Protein AF-A0A2J6WW13-F1 (afdb_monomer_lite)

Radius of gyration: 16.12 Å; chains: 1; bounding box: 40×36×42 Å

Secondary structure (DSSP, 8-state):
--EEEEE-SSEEEEEEEEEEEEEE--TBT-EEEEEEEEEEEE--TT---S-HHHHHHHHHHHTT--SEEEEEE-S-HHHHEEEEE-SSEEEEEEE---SPPPTTS---S---EEEEEEEEEEE-HHHHHHHHHHHHHHHHHHHHTTT--S--TT-EEEEEEEE--S----STTSHHHHHHHHHHHHHHHHHHHHHHHTT---

Sequence (202 aa):
MKISLQKNEKYIIGRFDHAAETISSSFYNGGKGKRNGFFILQVERDFNTDDPSSLARGFERSMDLDRYVGFLTAVNLSRNTFLQEDERFFILATIGLGHHCIPGKICKSSRTINIISVVKERLTENAAMDLLSVMISTKVFSLTSRGYGAGTPSDSFMLSYLKGSDIFYGGFATDIGRALSSLILKIMEDGIREWERSGVED

Structure (mmCIF, N/CA/C/O backbone):
data_AF-A0A2J6WW13-F1
#
_entry.id   AF-A0A2J6WW13-F1
#
loop_
_atom_site.group_PDB
_atom_site.id
_atom_site.type_symbol
_atom_site.label_atom_id
_atom_site.label_alt_id
_atom_site.label_comp_id
_atom_site.label_asym_id
_atom_site.label_entity_id
_atom_site.label_seq_id
_atom_site.pdbx_PDB_ins_code
_atom_site.Cartn_x
_atom_site.Cartn_y
_atom_site.Cartn_z
_atom_site.occupancy
_atom_site.B_iso_or_equiv
_atom_site.auth_seq_id
_atom_site.auth_comp_id
_atom_site.auth_asym_id
_atom_site.auth_atom_id
_atom_site.pdbx_PDB_model_num
ATOM 1 N N . MET A 1 1 ? -8.337 -7.223 11.665 1.00 90.44 1 MET A N 1
ATOM 2 C CA . MET A 1 1 ? -8.521 -7.729 10.285 1.00 90.44 1 MET A CA 1
ATOM 3 C C . MET A 1 1 ? -7.461 -8.783 10.019 1.00 90.44 1 MET A C 1
ATOM 5 O O . MET A 1 1 ? -6.310 -8.541 10.372 1.00 90.44 1 MET A O 1
ATOM 9 N N . LYS A 1 2 ? -7.828 -9.939 9.466 1.00 93.19 2 LYS A N 1
ATOM 10 C CA . LYS A 1 2 ? -6.879 -10.973 9.026 1.00 93.19 2 LYS A CA 1
ATOM 11 C C . LYS A 1 2 ? -6.676 -10.891 7.516 1.00 93.19 2 LYS A C 1
ATOM 13 O O . LYS A 1 2 ? -7.612 -10.600 6.775 1.00 93.19 2 LYS A O 1
ATOM 18 N N . ILE A 1 3 ? -5.448 -11.159 7.080 1.00 97.25 3 ILE A N 1
ATOM 19 C CA . ILE A 1 3 ? -5.058 -11.128 5.673 1.00 97.25 3 ILE A CA 1
ATOM 20 C C . ILE A 1 3 ? -4.471 -12.492 5.322 1.00 97.25 3 ILE A C 1
ATOM 22 O O . ILE A 1 3 ? -3.493 -12.919 5.929 1.00 97.25 3 ILE A O 1
ATOM 26 N N . SER A 1 4 ? -5.063 -13.189 4.352 1.00 97.19 4 SER A N 1
ATOM 27 C CA . SER A 1 4 ? -4.472 -14.411 3.797 1.00 97.19 4 SER A CA 1
ATOM 28 C C . SER A 1 4 ? -3.665 -14.066 2.552 1.00 97.19 4 SER A C 1
ATOM 30 O O . SER A 1 4 ? -4.205 -13.439 1.634 1.00 97.19 4 SER A O 1
ATOM 32 N N . LEU A 1 5 ? -2.406 -14.497 2.502 1.00 97.62 5 LEU A N 1
ATOM 33 C CA . LEU A 1 5 ? -1.504 -14.208 1.393 1.00 97.62 5 LEU A CA 1
ATOM 34 C C . LEU A 1 5 ? -1.288 -15.450 0.522 1.00 97.62 5 LEU A C 1
ATOM 36 O O . LEU A 1 5 ? -0.856 -16.494 1.004 1.00 97.62 5 LEU A O 1
ATOM 40 N N . GLN A 1 6 ? -1.533 -15.312 -0.777 1.00 97.25 6 GLN A N 1
ATOM 41 C CA . GLN A 1 6 ? -1.135 -16.268 -1.807 1.00 97.25 6 GLN A CA 1
ATOM 42 C C . GLN A 1 6 ? -0.087 -15.592 -2.691 1.00 97.25 6 GLN A C 1
ATOM 44 O O . GLN A 1 6 ? -0.337 -14.504 -3.201 1.00 97.25 6 GLN A O 1
ATOM 49 N N . LYS A 1 7 ? 1.075 -16.215 -2.896 1.00 96.25 7 LYS A N 1
ATOM 50 C CA . LYS A 1 7 ? 2.132 -15.650 -3.747 1.00 96.25 7 LYS A CA 1
ATOM 51 C C . LYS A 1 7 ? 2.831 -16.708 -4.589 1.00 96.25 7 LYS A C 1
ATOM 53 O O . LYS A 1 7 ? 2.988 -17.845 -4.149 1.00 96.25 7 LYS A O 1
ATOM 58 N N . ASN A 1 8 ? 3.281 -16.305 -5.767 1.00 95.00 8 ASN A N 1
ATOM 59 C CA . ASN A 1 8 ? 4.253 -17.016 -6.589 1.00 95.00 8 ASN A CA 1
ATOM 60 C C . ASN A 1 8 ? 5.124 -15.990 -7.336 1.00 95.00 8 ASN A C 1
ATOM 62 O O . ASN A 1 8 ? 5.091 -14.801 -7.027 1.00 95.00 8 ASN A O 1
ATOM 66 N N . GLU A 1 9 ? 5.903 -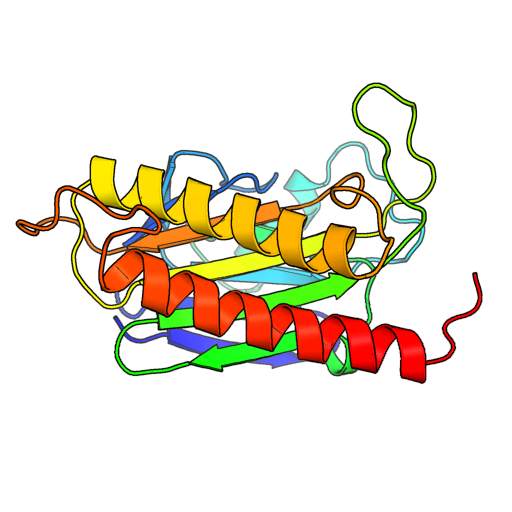16.440 -8.315 1.00 92.88 9 GLU A N 1
ATOM 67 C CA . GLU A 1 9 ? 6.818 -15.567 -9.062 1.00 92.88 9 GLU A CA 1
ATOM 68 C C . GLU A 1 9 ? 6.111 -14.559 -9.982 1.00 92.88 9 GLU A C 1
ATOM 70 O O . GLU A 1 9 ? 6.728 -13.595 -10.416 1.00 92.88 9 GLU A O 1
ATOM 75 N N . LYS A 1 10 ? 4.828 -14.773 -10.300 1.00 95.88 10 LYS A N 1
ATOM 76 C CA . LYS A 1 10 ? 4.056 -13.946 -11.239 1.00 95.88 10 LYS A CA 1
ATOM 77 C C . LYS A 1 10 ? 3.085 -13.001 -10.551 1.00 95.88 10 LYS A C 1
ATOM 79 O O . LYS A 1 10 ? 2.739 -11.973 -11.125 1.00 95.88 10 LYS A O 1
ATOM 84 N N . TYR A 1 11 ? 2.602 -13.351 -9.363 1.00 97.81 11 TYR A N 1
ATOM 85 C CA . TYR A 1 11 ? 1.644 -12.519 -8.655 1.00 97.81 11 TYR A CA 1
ATOM 86 C C . TYR A 1 11 ? 1.645 -12.725 -7.141 1.00 97.81 11 TYR A C 1
ATOM 88 O O . TYR A 1 11 ? 2.065 -13.755 -6.607 1.00 97.81 11 TYR A O 1
ATOM 96 N N . ILE A 1 12 ? 1.065 -11.743 -6.458 1.00 98.50 12 ILE A N 1
ATOM 97 C CA . ILE A 1 12 ? 0.681 -11.789 -5.048 1.00 98.50 12 ILE A CA 1
ATOM 98 C C . ILE A 1 12 ? -0.810 -11.471 -4.961 1.00 98.50 12 ILE A C 1
ATOM 100 O O . ILE A 1 12 ? -1.267 -10.541 -5.612 1.00 98.50 12 ILE A O 1
ATOM 104 N N . ILE A 1 13 ? -1.561 -12.207 -4.146 1.00 98.69 13 ILE A N 1
ATOM 105 C CA . ILE A 1 13 ? -2.953 -11.918 -3.788 1.00 98.69 13 ILE A CA 1
ATOM 106 C C . ILE A 1 13 ? -3.036 -11.855 -2.263 1.00 98.69 13 ILE A C 1
ATOM 108 O O . ILE A 1 13 ? -2.736 -12.837 -1.582 1.00 98.69 13 ILE A O 1
ATOM 112 N N . GLY A 1 14 ? -3.467 -10.715 -1.730 1.00 98.50 14 GLY A N 1
ATOM 113 C CA . GLY A 1 14 ? -3.849 -10.565 -0.330 1.00 98.50 14 GLY A CA 1
ATOM 114 C C . GLY A 1 14 ? -5.365 -10.501 -0.216 1.00 98.50 14 GLY A C 1
ATOM 115 O O . GLY A 1 14 ? -5.979 -9.598 -0.779 1.00 98.50 14 GLY A O 1
ATOM 116 N N . ARG A 1 15 ? -5.973 -11.449 0.502 1.00 98.62 15 ARG A N 1
ATOM 117 C CA . ARG A 1 15 ? -7.426 -11.476 0.743 1.00 98.62 15 ARG A CA 1
ATOM 118 C C . ARG A 1 15 ? -7.730 -11.023 2.158 1.00 98.62 15 ARG A C 1
ATOM 120 O O . ARG A 1 15 ? -7.090 -11.499 3.096 1.00 98.62 15 ARG A O 1
ATOM 127 N N . PHE A 1 16 ? -8.704 -10.136 2.304 1.00 98.06 16 PHE A N 1
ATOM 128 C CA . PHE A 1 16 ? -9.206 -9.715 3.605 1.00 98.06 16 PHE A CA 1
ATOM 129 C C . PHE A 1 16 ? -10.274 -10.698 4.085 1.00 98.06 16 PHE A C 1
ATOM 131 O O . PHE A 1 16 ? -11.087 -11.176 3.295 1.00 98.06 16 PHE A O 1
ATOM 138 N N . ASP A 1 17 ? -10.293 -10.984 5.386 1.00 96.44 17 ASP A N 1
ATOM 139 C CA . ASP A 1 17 ? -11.357 -11.778 6.013 1.00 96.44 17 ASP A CA 1
ATOM 140 C C . ASP A 1 17 ? -12.739 -11.113 5.902 1.00 96.44 17 ASP A C 1
ATOM 142 O O . ASP A 1 17 ? -13.763 -11.796 5.842 1.00 96.44 17 ASP A O 1
ATOM 146 N N . HIS A 1 18 ? -12.767 -9.783 5.812 1.00 95.00 18 HIS A N 1
ATOM 147 C CA . HIS A 1 18 ? -13.959 -8.989 5.552 1.00 95.00 18 HIS A CA 1
ATOM 148 C C . HIS A 1 18 ? -13.643 -7.801 4.644 1.00 95.00 18 HIS A C 1
ATOM 150 O O . HIS A 1 18 ? -12.549 -7.243 4.677 1.00 95.00 18 HIS A O 1
ATOM 156 N N . ALA A 1 19 ? -14.641 -7.356 3.881 1.00 97.25 19 ALA A N 1
ATOM 157 C CA . ALA A 1 19 ? -14.508 -6.178 3.036 1.00 97.25 19 ALA A CA 1
ATOM 158 C C . ALA A 1 19 ? -14.180 -4.922 3.869 1.00 97.25 19 ALA A C 1
ATOM 160 O O . ALA A 1 19 ? -14.918 -4.579 4.800 1.00 97.25 19 ALA A O 1
ATOM 161 N N . ALA A 1 20 ? -13.123 -4.211 3.488 1.00 98.06 20 ALA A N 1
ATOM 162 C CA . ALA A 1 20 ? -12.568 -3.073 4.216 1.00 98.06 20 ALA A CA 1
ATOM 163 C C . ALA A 1 20 ? -12.620 -1.789 3.383 1.00 98.06 20 ALA A C 1
ATOM 165 O O . ALA A 1 20 ? -12.682 -1.842 2.153 1.00 98.06 20 ALA A O 1
ATOM 166 N N . GLU A 1 21 ? -12.596 -0.634 4.050 1.00 98.38 21 GLU A N 1
ATOM 167 C CA . GLU A 1 21 ? -12.386 0.637 3.360 1.00 98.38 21 GLU A CA 1
ATOM 168 C C . GLU A 1 21 ? -10.956 0.675 2.824 1.00 98.38 21 GLU A C 1
ATOM 170 O O . GLU A 1 21 ? -10.030 0.138 3.438 1.00 98.38 21 GLU A O 1
ATOM 175 N N . THR A 1 22 ? -10.778 1.294 1.664 1.00 98.31 22 THR A N 1
ATOM 176 C CA . THR A 1 22 ? -9.475 1.475 1.028 1.00 98.31 22 THR A CA 1
ATOM 177 C C . THR A 1 22 ? -9.362 2.870 0.449 1.00 98.31 22 THR A C 1
ATOM 179 O O . THR A 1 22 ? -10.351 3.428 -0.028 1.00 98.31 22 THR A O 1
ATOM 182 N N . ILE A 1 23 ? -8.149 3.410 0.484 1.00 98.12 23 ILE A N 1
ATOM 183 C CA . ILE A 1 23 ? -7.733 4.596 -0.258 1.00 98.12 23 ILE A CA 1
ATOM 184 C C . ILE A 1 23 ? -6.461 4.197 -0.998 1.00 98.12 23 ILE A C 1
ATOM 186 O O . ILE A 1 23 ? -5.484 3.787 -0.368 1.00 98.12 23 ILE A O 1
ATOM 190 N N . SER A 1 24 ? -6.476 4.269 -2.326 1.00 97.50 24 SER A N 1
ATOM 191 C CA . SER A 1 24 ? -5.354 3.822 -3.146 1.00 97.50 24 SER A CA 1
ATOM 192 C C . SER A 1 24 ? -5.093 4.736 -4.336 1.00 97.50 24 SER A C 1
ATOM 194 O O . SER A 1 24 ? -6.023 5.260 -4.943 1.00 97.50 24 SER A O 1
ATOM 196 N N . SER A 1 25 ? -3.820 4.888 -4.698 1.00 95.44 25 SER A N 1
ATOM 197 C CA . SER A 1 25 ? -3.402 5.533 -5.947 1.00 95.44 25 SER A CA 1
ATOM 198 C C . SER A 1 25 ? -3.236 4.542 -7.104 1.00 95.44 25 SER A C 1
ATOM 200 O O . SER A 1 25 ? -2.690 4.906 -8.143 1.00 95.44 25 SER A O 1
ATOM 202 N N . SER A 1 26 ? -3.660 3.285 -6.939 1.00 95.50 26 SER A N 1
ATOM 203 C CA . SER A 1 26 ? -3.497 2.285 -7.988 1.00 95.50 26 SER A CA 1
ATOM 204 C C . SER A 1 26 ? -4.407 2.525 -9.188 1.00 95.50 26 SER A C 1
ATOM 206 O O . SER A 1 26 ? -5.516 3.040 -9.063 1.00 95.50 26 SER A O 1
ATOM 208 N N . PHE A 1 27 ? -3.941 2.107 -10.362 1.00 94.19 27 PHE A N 1
ATOM 209 C CA . PHE A 1 27 ? -4.656 2.261 -11.626 1.00 94.19 27 PHE A CA 1
ATOM 210 C C . PHE A 1 27 ? -5.950 1.426 -11.681 1.00 94.19 27 PHE A C 1
ATOM 212 O O . PHE A 1 27 ? -6.934 1.869 -12.268 1.00 94.19 27 PHE A O 1
ATOM 219 N N . TYR A 1 28 ? -5.974 0.235 -11.064 1.00 97.31 28 TYR A N 1
ATOM 220 C CA . TYR A 1 28 ? -7.133 -0.662 -11.080 1.00 97.31 28 TYR A CA 1
ATOM 221 C C . TYR A 1 28 ? -7.850 -0.675 -9.734 1.00 97.31 28 TYR A C 1
ATOM 223 O O . TYR A 1 28 ? -7.263 -1.029 -8.708 1.00 97.31 28 TYR A O 1
ATOM 231 N N . ASN A 1 29 ? -9.138 -0.313 -9.746 1.00 97.31 29 ASN A N 1
ATOM 232 C CA . ASN A 1 29 ? -9.986 -0.199 -8.553 1.00 97.31 29 ASN A CA 1
ATOM 233 C C . ASN A 1 29 ? -9.399 0.699 -7.442 1.00 97.31 29 ASN A C 1
ATOM 235 O O . ASN A 1 29 ? -9.772 0.550 -6.271 1.00 97.31 29 ASN A O 1
ATOM 239 N N . GLY A 1 30 ? -8.524 1.644 -7.808 1.00 96.06 30 GLY A N 1
ATOM 240 C CA . GLY A 1 30 ? -8.001 2.668 -6.909 1.00 96.06 30 GLY A CA 1
ATOM 241 C C . GLY A 1 30 ? -9.043 3.713 -6.506 1.00 96.06 30 GLY A C 1
ATOM 242 O O . GLY A 1 30 ? -10.255 3.509 -6.618 1.00 96.06 30 GLY A O 1
ATOM 243 N N . GLY A 1 31 ? -8.558 4.844 -6.002 1.00 97.00 31 GLY A N 1
ATOM 244 C CA . GLY A 1 31 ? -9.374 5.837 -5.315 1.00 97.00 31 GLY A CA 1
ATOM 245 C C . GLY A 1 31 ? -9.851 5.328 -3.955 1.00 97.00 31 GLY A C 1
ATOM 246 O O . GLY A 1 31 ? -9.226 4.462 -3.340 1.00 97.00 31 GLY A O 1
ATOM 247 N N . LYS A 1 32 ? -10.966 5.885 -3.477 1.00 97.56 32 LYS A N 1
ATOM 248 C CA . LYS A 1 32 ? -11.628 5.436 -2.251 1.00 97.56 32 LYS A CA 1
ATOM 249 C C . LYS A 1 32 ? -12.673 4.370 -2.574 1.00 97.56 32 LYS A C 1
ATOM 251 O O . LYS A 1 32 ? -13.493 4.556 -3.472 1.00 97.56 32 LYS A O 1
ATOM 256 N N . GLY A 1 33 ? -12.718 3.292 -1.801 1.00 97.56 33 GLY A N 1
ATOM 257 C CA . GLY A 1 33 ? -13.832 2.354 -1.884 1.00 97.56 33 GLY A CA 1
ATOM 258 C C . GLY A 1 33 ? -13.712 1.151 -0.970 1.00 97.56 33 GLY A C 1
ATOM 259 O O . GLY A 1 33 ? -12.664 0.890 -0.385 1.00 97.56 33 GLY A O 1
ATOM 260 N N . LYS A 1 34 ? -14.795 0.379 -0.892 1.00 98.12 34 LYS A N 1
ATOM 261 C CA . LYS A 1 34 ? -14.807 -0.887 -0.164 1.00 98.12 34 LYS A CA 1
ATOM 262 C C . LYS A 1 34 ? -14.244 -2.012 -1.035 1.00 98.12 34 LYS A C 1
ATOM 264 O O . LYS A 1 34 ? -14.681 -2.167 -2.182 1.00 98.12 34 LYS A O 1
ATOM 269 N N . ARG A 1 35 ? -13.280 -2.771 -0.513 1.00 98.25 35 ARG A N 1
ATOM 270 C CA . ARG A 1 35 ? -12.533 -3.805 -1.251 1.00 98.25 35 ARG A CA 1
ATOM 271 C C . ARG A 1 35 ? -12.395 -5.081 -0.436 1.00 98.25 35 ARG A C 1
ATOM 273 O O . ARG A 1 35 ? -12.401 -5.037 0.792 1.00 98.25 35 ARG A O 1
ATOM 280 N N . ASN A 1 36 ? -12.254 -6.202 -1.134 1.00 98.44 36 ASN A N 1
ATOM 281 C CA . ASN A 1 36 ? -12.071 -7.525 -0.527 1.00 98.44 36 ASN A CA 1
ATOM 282 C C . ASN A 1 36 ? -10.594 -7.934 -0.418 1.00 98.44 36 ASN A C 1
ATOM 284 O O . ASN A 1 36 ? -10.280 -8.960 0.181 1.00 98.44 36 ASN A O 1
ATOM 288 N N . GLY A 1 37 ? -9.688 -7.155 -1.006 1.00 98.56 37 GLY A N 1
ATOM 289 C CA . GLY A 1 37 ? -8.268 -7.453 -0.995 1.00 98.56 37 GLY A CA 1
ATOM 290 C C . GLY A 1 37 ? -7.496 -6.658 -2.034 1.00 98.56 37 GLY A C 1
ATOM 291 O O . GLY A 1 37 ? -7.968 -5.650 -2.571 1.00 98.56 37 GLY A O 1
ATOM 292 N N . PHE A 1 38 ? -6.300 -7.147 -2.328 1.00 98.75 38 PHE A N 1
ATOM 293 C CA . PHE A 1 38 ? -5.417 -6.608 -3.351 1.00 98.75 38 PHE A CA 1
ATOM 294 C C . PHE A 1 38 ? -4.715 -7.723 -4.118 1.00 98.75 38 PHE A C 1
ATOM 296 O O . PHE A 1 38 ? -4.579 -8.847 -3.626 1.00 98.75 38 PHE A O 1
ATOM 303 N N . PHE A 1 39 ? -4.219 -7.398 -5.304 1.00 98.69 39 PHE A N 1
ATOM 304 C CA . PHE A 1 39 ? -3.254 -8.231 -6.002 1.00 98.69 39 PHE A CA 1
ATOM 305 C C . PHE A 1 39 ? -2.140 -7.389 -6.617 1.00 98.69 39 PHE A C 1
ATOM 307 O O . PHE A 1 39 ? -2.349 -6.236 -6.982 1.00 98.69 39 PHE A O 1
ATOM 314 N N . ILE A 1 40 ? -0.956 -7.977 -6.747 1.00 98.25 40 ILE A N 1
ATOM 315 C CA . ILE A 1 40 ? 0.183 -7.402 -7.464 1.00 98.25 40 ILE A CA 1
ATOM 316 C C . ILE A 1 40 ? 0.538 -8.362 -8.589 1.00 98.25 40 ILE A C 1
ATOM 318 O O . ILE A 1 40 ? 0.781 -9.536 -8.314 1.00 98.25 40 ILE A O 1
ATOM 322 N N . LEU A 1 41 ? 0.568 -7.877 -9.828 1.00 96.94 41 LEU A N 1
ATOM 323 C CA . LEU A 1 41 ? 0.994 -8.649 -10.994 1.00 96.94 41 LEU A CA 1
ATOM 324 C C . LEU A 1 41 ? 2.394 -8.234 -11.409 1.00 96.94 41 LEU A C 1
ATOM 326 O O . LEU A 1 41 ? 2.671 -7.044 -11.571 1.00 96.94 41 LEU A O 1
ATOM 330 N N . GLN A 1 42 ? 3.253 -9.222 -11.620 1.00 95.06 42 GLN A N 1
ATOM 331 C CA . GLN A 1 42 ? 4.511 -8.991 -12.298 1.00 95.06 42 GLN A CA 1
ATOM 332 C C . GLN A 1 42 ? 4.254 -8.836 -13.798 1.00 95.06 42 GLN A C 1
ATOM 334 O O . GLN A 1 42 ? 3.553 -9.647 -14.405 1.00 95.06 42 GLN A O 1
ATOM 339 N N . VAL A 1 43 ? 4.839 -7.802 -14.383 1.00 93.06 43 VAL A N 1
ATOM 340 C CA . VAL A 1 43 ? 4.864 -7.548 -15.822 1.00 93.06 43 VAL A CA 1
ATOM 341 C C . VAL A 1 43 ? 6.309 -7.493 -16.306 1.00 93.06 43 VAL A C 1
ATOM 343 O O . VAL A 1 43 ? 7.240 -7.403 -15.504 1.00 93.06 43 VAL A O 1
ATOM 346 N N . GLU A 1 44 ? 6.499 -7.563 -17.619 1.00 89.50 44 GLU A N 1
ATOM 347 C CA . GLU A 1 44 ? 7.819 -7.396 -18.227 1.00 89.50 44 GLU A CA 1
ATOM 348 C C . GLU A 1 44 ? 8.378 -5.983 -17.984 1.00 89.50 44 GLU A C 1
ATOM 350 O O . GLU A 1 44 ? 7.642 -5.031 -17.710 1.00 89.50 44 GLU A O 1
ATOM 355 N N . ARG A 1 45 ? 9.703 -5.828 -18.070 1.00 82.62 45 ARG A N 1
ATOM 356 C CA . ARG A 1 45 ? 10.381 -4.549 -17.774 1.00 82.62 45 ARG A CA 1
ATOM 357 C C . ARG A 1 45 ? 9.997 -3.417 -18.724 1.00 82.62 45 ARG A C 1
ATOM 359 O O . ARG A 1 45 ? 9.994 -2.259 -18.318 1.00 82.62 45 ARG A O 1
ATOM 366 N N . ASP A 1 46 ? 9.700 -3.758 -19.967 1.00 81.81 46 ASP A N 1
ATOM 367 C CA . ASP A 1 46 ? 9.289 -2.872 -21.053 1.00 81.81 46 ASP A CA 1
ATOM 368 C C . ASP A 1 46 ? 7.764 -2.842 -21.237 1.00 81.81 46 ASP A C 1
ATOM 370 O O . ASP A 1 46 ? 7.271 -2.382 -22.268 1.00 81.81 46 ASP A O 1
ATOM 374 N N . PHE A 1 47 ? 7.010 -3.312 -20.234 1.00 85.00 47 PHE A N 1
ATOM 375 C CA . PHE A 1 47 ? 5.556 -3.325 -20.269 1.00 85.00 47 PHE A CA 1
ATOM 376 C C . PHE A 1 47 ? 4.998 -1.927 -20.544 1.00 85.00 47 PHE A C 1
ATOM 378 O O . PHE A 1 47 ? 5.071 -1.018 -19.716 1.00 85.00 47 PHE A O 1
ATOM 385 N N . ASN A 1 48 ? 4.401 -1.788 -21.722 1.00 83.31 48 ASN A N 1
ATOM 386 C CA . ASN A 1 48 ? 3.771 -0.571 -22.190 1.00 83.31 48 ASN A CA 1
ATOM 387 C C . ASN A 1 48 ? 2.488 -0.961 -22.925 1.00 83.31 48 ASN A C 1
ATOM 389 O O . ASN A 1 48 ? 2.530 -1.566 -23.995 1.00 83.31 48 ASN A O 1
ATOM 393 N N . THR A 1 49 ? 1.343 -0.674 -22.318 1.00 85.31 49 THR A N 1
ATOM 394 C CA . THR A 1 49 ? 0.031 -0.948 -22.901 1.00 85.31 49 THR A CA 1
ATOM 395 C C . THR A 1 49 ? -0.883 0.240 -22.668 1.00 85.31 49 THR A C 1
ATOM 397 O O . THR A 1 49 ? -0.840 0.860 -21.604 1.00 85.31 49 THR A O 1
ATOM 400 N N . ASP A 1 50 ? -1.741 0.514 -23.645 1.00 87.56 50 ASP A N 1
ATOM 401 C CA . ASP A 1 50 ? -2.735 1.581 -23.555 1.00 87.56 50 ASP A CA 1
ATOM 402 C C . ASP A 1 50 ? -3.915 1.206 -22.641 1.00 87.56 50 ASP A C 1
ATOM 404 O O . ASP A 1 50 ? -4.647 2.082 -22.183 1.00 87.56 50 ASP A O 1
ATOM 408 N N . ASP A 1 51 ? -4.097 -0.087 -22.333 1.00 91.25 51 ASP A N 1
ATOM 409 C CA . ASP A 1 51 ? -5.175 -0.571 -21.463 1.00 91.25 51 ASP A CA 1
ATOM 410 C C . ASP A 1 51 ? -4.689 -1.583 -20.405 1.00 91.25 51 ASP A C 1
ATOM 412 O O . ASP A 1 51 ? -5.007 -2.780 -20.452 1.00 91.25 51 ASP A O 1
ATOM 416 N N . PRO A 1 52 ? -3.950 -1.119 -19.379 1.00 92.38 52 PRO A N 1
ATOM 417 C CA . PRO A 1 52 ? -3.530 -1.980 -18.274 1.00 92.38 52 PRO A CA 1
ATOM 418 C C . PRO A 1 52 ? -4.725 -2.488 -17.449 1.00 92.38 52 PRO A C 1
ATOM 420 O O . PRO A 1 52 ? -4.629 -3.513 -16.769 1.00 92.38 52 PRO A O 1
ATOM 423 N N . SER A 1 53 ? -5.877 -1.810 -17.520 1.00 95.06 53 SER A N 1
ATOM 424 C CA . SER A 1 53 ? -7.085 -2.192 -16.783 1.00 95.06 53 SER A CA 1
ATOM 425 C C . SER A 1 53 ? -7.705 -3.480 -17.314 1.00 95.06 53 SER A C 1
ATOM 427 O O . SER A 1 53 ? -8.240 -4.260 -16.524 1.00 95.06 53 SER A O 1
ATOM 429 N N . SER A 1 54 ? -7.623 -3.746 -18.620 1.00 95.62 54 SER A N 1
ATOM 430 C CA . SER A 1 54 ? -8.081 -5.018 -19.191 1.00 95.62 54 SER A CA 1
ATOM 431 C C . SER A 1 54 ? -7.267 -6.214 -18.697 1.00 95.62 54 SER A C 1
ATOM 433 O O . SER A 1 54 ? -7.857 -7.243 -18.364 1.00 95.62 54 SER A O 1
ATOM 435 N N . LEU A 1 55 ? -5.944 -6.067 -18.544 1.00 96.19 55 LEU A N 1
ATOM 436 C CA . LEU A 1 55 ? -5.087 -7.093 -17.933 1.00 96.19 55 LEU A CA 1
ATOM 437 C C . LEU A 1 55 ? -5.527 -7.392 -16.491 1.00 96.19 55 LEU A C 1
ATOM 439 O O . LEU A 1 55 ? -5.766 -8.546 -16.134 1.00 96.19 55 LEU A O 1
ATOM 443 N N . ALA A 1 56 ? -5.682 -6.345 -15.677 1.00 97.31 56 ALA A N 1
ATOM 444 C CA . ALA A 1 56 ? -6.086 -6.467 -14.279 1.00 97.31 56 ALA A CA 1
ATOM 445 C C . ALA A 1 56 ? -7.483 -7.093 -14.124 1.00 97.31 56 ALA A C 1
ATOM 447 O O . ALA A 1 56 ? -7.673 -7.992 -13.307 1.00 97.31 56 ALA A O 1
ATOM 448 N N . ARG A 1 57 ? -8.446 -6.685 -14.959 1.00 97.94 57 ARG A N 1
ATOM 449 C CA . ARG A 1 57 ? -9.805 -7.245 -14.984 1.00 97.94 57 ARG A CA 1
ATOM 450 C C . ARG A 1 57 ? -9.818 -8.711 -15.414 1.00 97.94 57 ARG A C 1
ATOM 452 O O . ARG A 1 57 ? -10.584 -9.503 -14.869 1.00 97.94 57 ARG A O 1
ATOM 459 N N . GLY A 1 58 ? -8.988 -9.076 -16.390 1.00 97.88 58 GLY A N 1
ATOM 460 C CA . GLY A 1 58 ? -8.815 -10.462 -16.823 1.00 97.88 58 GLY A CA 1
ATOM 461 C C . GLY A 1 58 ? -8.265 -11.343 -15.703 1.00 97.88 58 GLY A C 1
ATOM 462 O O . GLY A 1 58 ? -8.789 -12.431 -15.474 1.00 97.88 58 GLY A O 1
ATOM 463 N N . PHE A 1 59 ? -7.269 -10.845 -14.965 1.00 98.25 59 PHE A N 1
ATOM 464 C CA . PHE A 1 59 ? -6.713 -11.534 -13.802 1.00 98.25 59 PHE A CA 1
ATOM 465 C C . PHE A 1 59 ? -7.719 -11.669 -12.654 1.00 98.25 59 PHE A C 1
ATOM 467 O O . PHE A 1 59 ? -7.867 -12.750 -12.091 1.00 98.25 59 PHE A O 1
ATOM 474 N N . GLU A 1 60 ? -8.439 -10.594 -12.321 1.00 97.81 60 GLU A N 1
ATOM 475 C CA . GLU A 1 60 ? -9.467 -10.615 -11.274 1.00 97.81 60 GLU A CA 1
ATOM 476 C C . GLU A 1 60 ? -10.518 -11.700 -11.568 1.00 97.81 60 GLU A C 1
ATOM 478 O O . GLU A 1 60 ? -10.816 -12.522 -10.705 1.00 97.81 60 GLU A O 1
ATOM 483 N N . ARG A 1 61 ? -10.989 -11.787 -12.821 1.00 98.00 61 ARG A N 1
ATOM 484 C CA . ARG A 1 61 ? -11.934 -12.826 -13.261 1.00 98.00 61 ARG A CA 1
ATOM 485 C C . ARG A 1 61 ? -11.343 -14.234 -13.245 1.00 98.00 61 ARG A C 1
ATOM 487 O O . ARG A 1 61 ? -12.028 -15.163 -12.835 1.00 98.00 61 ARG A O 1
ATOM 494 N N . SER A 1 62 ? -10.106 -14.418 -13.712 1.00 97.94 62 SER A N 1
ATOM 495 C CA . SER A 1 62 ? -9.497 -15.754 -13.801 1.00 97.94 62 SER A CA 1
ATOM 496 C C . SER A 1 62 ? -9.186 -16.366 -12.435 1.00 97.94 62 SER A C 1
ATOM 498 O O . SER A 1 62 ? -9.099 -17.585 -12.318 1.00 97.94 62 SER A O 1
ATOM 500 N N . MET A 1 63 ? -9.046 -15.524 -11.411 1.00 97.88 63 MET A N 1
ATOM 501 C CA . MET A 1 63 ? -8.782 -15.919 -10.028 1.00 97.88 63 MET A CA 1
ATOM 502 C C . MET A 1 63 ? -10.041 -15.928 -9.145 1.00 97.88 63 MET A C 1
ATOM 504 O O . MET A 1 63 ? -9.907 -16.090 -7.930 1.00 97.88 63 MET A O 1
ATOM 508 N N . ASP A 1 64 ? -11.227 -15.740 -9.740 1.00 97.38 64 ASP A N 1
ATOM 509 C CA . ASP A 1 64 ? -12.520 -15.620 -9.044 1.00 97.38 64 ASP A CA 1
ATOM 510 C C . ASP A 1 64 ? -12.474 -14.598 -7.891 1.00 97.38 64 ASP A C 1
ATOM 512 O O . ASP A 1 64 ? -12.858 -14.845 -6.747 1.00 97.38 64 ASP A O 1
ATOM 516 N N . LEU A 1 65 ? -11.888 -13.436 -8.183 1.00 97.81 65 LEU A N 1
ATOM 517 C CA . LEU A 1 65 ? -11.775 -12.314 -7.262 1.00 97.81 65 LEU A CA 1
ATOM 518 C C . LEU A 1 65 ? -12.885 -11.293 -7.550 1.00 97.81 65 LEU A C 1
ATOM 520 O O . LEU A 1 65 ? -13.347 -11.145 -8.678 1.00 97.81 65 LEU A O 1
ATOM 524 N N . ASP A 1 66 ? -13.289 -10.546 -6.524 1.00 96.69 66 ASP A N 1
ATOM 525 C CA . ASP A 1 66 ? -14.295 -9.482 -6.631 1.00 96.69 66 ASP A CA 1
ATOM 526 C C . ASP A 1 66 ? -13.851 -8.257 -5.832 1.00 96.69 66 ASP A C 1
ATOM 528 O O . ASP A 1 66 ? -13.565 -8.376 -4.639 1.00 96.69 66 ASP A O 1
ATOM 532 N N . ARG A 1 67 ? -13.823 -7.076 -6.461 1.00 96.94 67 ARG A N 1
ATOM 533 C CA . ARG A 1 67 ? -13.482 -5.784 -5.833 1.00 96.94 67 ARG A CA 1
ATOM 534 C C . ARG A 1 67 ? -12.095 -5.778 -5.183 1.00 96.94 67 ARG A C 1
ATOM 536 O O . ARG A 1 67 ? -11.951 -5.369 -4.025 1.00 96.94 67 ARG A O 1
ATOM 543 N N . TYR A 1 68 ? -11.077 -6.206 -5.922 1.00 98.56 68 TYR A N 1
ATOM 544 C CA . TYR A 1 68 ? -9.676 -6.146 -5.498 1.00 98.56 68 TYR A CA 1
ATOM 545 C C . TYR A 1 68 ? -8.986 -4.911 -6.073 1.00 98.56 68 TYR A C 1
ATOM 547 O O . TYR A 1 68 ? -9.255 -4.511 -7.204 1.00 98.56 68 TYR A O 1
ATOM 555 N N . VAL A 1 69 ? -8.075 -4.315 -5.302 1.00 98.56 69 VAL A N 1
ATOM 556 C CA . VAL A 1 69 ? -7.158 -3.286 -5.819 1.00 98.56 69 VAL A CA 1
ATOM 557 C C . VAL A 1 69 ? -6.014 -3.977 -6.551 1.00 98.56 69 VAL A C 1
ATOM 559 O O . VAL A 1 69 ? -5.338 -4.830 -5.976 1.00 98.56 69 VAL A O 1
ATOM 562 N N . GLY A 1 70 ? -5.807 -3.630 -7.818 1.00 98.00 70 GLY A N 1
ATOM 563 C CA . GLY A 1 70 ? -4.794 -4.270 -8.654 1.00 98.00 70 GLY A CA 1
ATOM 564 C C . GLY A 1 70 ? -3.571 -3.389 -8.817 1.00 98.00 70 GLY A C 1
ATOM 565 O O . GLY A 1 70 ? -3.724 -2.223 -9.154 1.00 98.00 70 GLY A O 1
ATOM 566 N N . PHE A 1 71 ? -2.379 -3.941 -8.619 1.00 97.44 71 PHE A N 1
ATOM 567 C CA . PHE A 1 71 ? -1.085 -3.286 -8.814 1.00 97.44 71 PHE A CA 1
ATOM 568 C C . PHE A 1 71 ? -0.285 -3.999 -9.903 1.00 97.44 71 PHE A C 1
ATOM 570 O O . PHE A 1 71 ? -0.448 -5.204 -10.104 1.00 97.44 71 PHE A O 1
ATOM 577 N N . LEU A 1 72 ? 0.620 -3.271 -10.556 1.00 94.69 72 LEU A N 1
ATOM 578 C CA . LEU A 1 72 ? 1.620 -3.840 -11.459 1.00 94.69 72 LEU A CA 1
ATOM 579 C C . LEU A 1 72 ? 3.019 -3.607 -10.899 1.00 94.69 72 LEU A C 1
ATOM 581 O O . LEU A 1 72 ? 3.264 -2.644 -10.168 1.00 94.69 72 LEU A O 1
ATOM 585 N N . THR A 1 73 ? 3.947 -4.483 -11.260 1.00 92.25 73 THR A N 1
ATOM 586 C CA . THR A 1 73 ? 5.363 -4.266 -10.997 1.00 92.25 73 THR A CA 1
ATOM 587 C C . THR A 1 73 ? 6.243 -4.967 -12.019 1.00 92.25 73 THR A C 1
ATOM 589 O O . THR A 1 73 ? 5.962 -6.087 -12.423 1.00 92.25 73 THR A O 1
ATOM 592 N N . ALA A 1 74 ? 7.331 -4.316 -12.417 1.00 90.31 74 ALA A N 1
ATOM 593 C CA . ALA A 1 74 ? 8.354 -4.908 -13.278 1.00 90.31 74 ALA A CA 1
ATOM 594 C C . ALA A 1 74 ? 9.468 -5.619 -12.486 1.00 90.31 74 ALA A C 1
ATOM 596 O O . ALA A 1 74 ? 10.384 -6.200 -13.073 1.00 90.31 74 ALA A O 1
ATOM 597 N N . VAL A 1 75 ? 9.452 -5.539 -11.146 1.00 89.44 75 VAL A N 1
ATOM 598 C CA . VAL A 1 75 ? 10.468 -6.210 -10.325 1.00 89.44 75 VAL A CA 1
ATOM 599 C C . VAL A 1 75 ? 10.136 -7.675 -10.104 1.00 89.44 75 VAL A C 1
ATOM 601 O O . VAL A 1 75 ? 8.974 -8.053 -10.001 1.00 89.44 75 VAL A O 1
ATOM 604 N N . ASN A 1 76 ? 11.183 -8.489 -9.954 1.00 90.81 76 ASN A N 1
ATOM 605 C CA . ASN A 1 76 ? 11.032 -9.888 -9.581 1.00 90.81 76 ASN A CA 1
ATOM 606 C C . ASN A 1 76 ? 10.386 -9.994 -8.189 1.00 90.81 76 ASN A C 1
ATOM 608 O O . ASN A 1 76 ? 11.008 -9.604 -7.193 1.00 90.81 76 ASN A O 1
ATOM 612 N N . LEU A 1 77 ? 9.169 -10.537 -8.125 1.00 93.06 77 LEU A N 1
ATOM 613 C CA . LEU A 1 77 ? 8.386 -10.642 -6.893 1.00 93.06 77 LEU A CA 1
ATOM 614 C C . LEU A 1 77 ? 9.035 -11.550 -5.844 1.00 93.06 77 LEU A C 1
ATOM 616 O O . LEU A 1 77 ? 8.906 -11.281 -4.651 1.00 93.06 77 LEU A O 1
ATOM 620 N N . SER A 1 78 ? 9.768 -12.589 -6.246 1.00 90.44 78 SER A N 1
ATOM 621 C CA . SER A 1 78 ? 10.431 -13.504 -5.307 1.00 90.44 78 SER A CA 1
ATOM 622 C C . SER A 1 78 ? 11.565 -12.838 -4.526 1.00 90.44 78 SER A C 1
ATOM 624 O O . SER A 1 78 ? 11.853 -13.254 -3.407 1.00 90.44 78 SER A O 1
ATOM 626 N N . ARG A 1 79 ? 12.197 -11.806 -5.098 1.00 89.38 79 ARG A N 1
ATOM 627 C CA . ARG A 1 79 ? 13.345 -11.106 -4.495 1.00 89.38 79 ARG A CA 1
ATOM 628 C C . ARG A 1 79 ? 13.006 -9.742 -3.910 1.00 89.38 79 ARG A C 1
ATOM 630 O O . ARG A 1 79 ? 13.596 -9.351 -2.915 1.00 89.38 79 ARG A O 1
ATOM 637 N N . ASN A 1 80 ? 12.076 -9.020 -4.529 1.00 93.00 80 ASN A N 1
ATOM 638 C CA . ASN A 1 80 ? 11.824 -7.610 -4.224 1.00 93.00 80 ASN A CA 1
ATOM 639 C C . ASN A 1 80 ? 10.499 -7.385 -3.490 1.00 93.00 80 ASN A C 1
ATOM 641 O O . ASN A 1 80 ? 9.970 -6.275 -3.518 1.00 93.00 80 ASN A O 1
ATOM 645 N N . THR A 1 81 ? 9.949 -8.433 -2.870 1.00 95.88 81 THR A N 1
ATOM 646 C CA . THR A 1 81 ? 8.760 -8.342 -2.018 1.00 95.88 81 THR A CA 1
ATOM 647 C C . THR A 1 81 ? 9.169 -8.391 -0.558 1.00 95.88 81 THR A C 1
ATOM 649 O O . THR A 1 81 ? 9.724 -9.384 -0.091 1.00 95.88 81 THR A O 1
ATOM 652 N N . PHE A 1 82 ? 8.805 -7.349 0.173 1.00 97.31 82 PHE A N 1
ATOM 653 C CA . PHE A 1 82 ? 9.087 -7.185 1.589 1.00 97.31 82 PHE A CA 1
ATOM 654 C C . PHE A 1 82 ? 7.766 -7.170 2.351 1.00 97.31 82 PHE A C 1
ATOM 656 O O . PHE A 1 82 ? 6.776 -6.609 1.878 1.00 97.31 82 PHE A O 1
ATOM 663 N N . LEU A 1 83 ? 7.741 -7.812 3.516 1.00 97.44 83 LEU A N 1
ATOM 664 C CA . LEU A 1 83 ? 6.555 -7.935 4.357 1.00 97.44 83 LEU A CA 1
ATOM 665 C C . LEU A 1 83 ? 6.940 -7.635 5.806 1.00 97.44 83 LEU A C 1
ATOM 667 O O . LEU A 1 83 ? 7.871 -8.236 6.337 1.00 97.44 83 LEU A O 1
ATOM 671 N N . GLN A 1 84 ? 6.203 -6.731 6.441 1.00 97.62 84 GLN A N 1
ATOM 672 C CA . GLN A 1 84 ? 6.222 -6.522 7.885 1.00 97.62 84 GLN A CA 1
ATOM 673 C C . GLN A 1 84 ? 4.787 -6.655 8.394 1.00 97.62 84 GLN A C 1
ATOM 675 O O . GLN A 1 84 ? 3.861 -6.085 7.820 1.00 97.62 84 GLN A O 1
ATOM 680 N N . GLU A 1 85 ? 4.592 -7.412 9.465 1.00 96.50 85 GLU A N 1
ATOM 681 C CA . GLU A 1 85 ? 3.280 -7.605 10.071 1.00 96.50 85 GLU A CA 1
ATOM 682 C C . GLU A 1 85 ? 3.420 -7.620 11.591 1.00 96.50 85 GLU A C 1
ATOM 684 O O . GLU A 1 85 ? 4.296 -8.292 12.135 1.00 96.50 85 GLU A O 1
ATOM 689 N N . ASP A 1 86 ? 2.547 -6.880 12.265 1.00 95.69 86 ASP A N 1
ATOM 690 C CA . ASP A 1 86 ? 2.394 -6.895 13.715 1.00 95.69 86 ASP A CA 1
ATOM 691 C C . ASP A 1 86 ? 0.901 -6.934 14.089 1.00 95.69 86 ASP A C 1
ATOM 693 O O . ASP A 1 86 ? 0.032 -7.212 13.256 1.00 95.69 86 ASP A O 1
ATOM 697 N N . GLU A 1 87 ? 0.570 -6.697 15.356 1.00 95.44 87 GLU A N 1
ATOM 698 C CA . GLU A 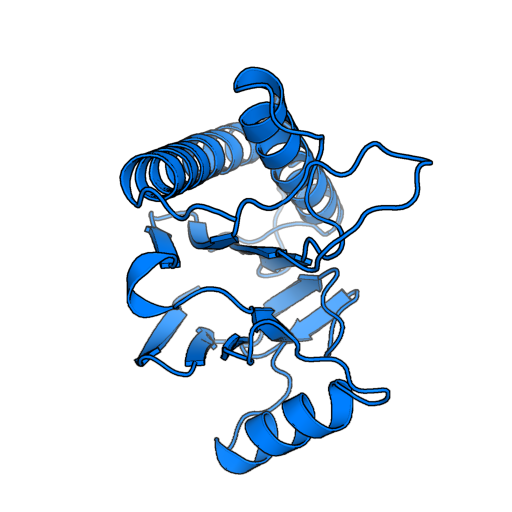1 87 ? -0.819 -6.714 15.827 1.00 95.44 87 GLU A CA 1
ATOM 699 C C . GLU A 1 87 ? -1.694 -5.608 15.210 1.00 95.44 87 GLU A C 1
ATOM 701 O O . GLU A 1 87 ? -2.914 -5.764 15.116 1.00 95.44 87 GLU A O 1
ATOM 706 N N . ARG A 1 88 ? -1.085 -4.511 14.747 1.00 96.12 88 ARG A N 1
ATOM 707 C CA . ARG A 1 88 ? -1.758 -3.290 14.285 1.00 96.12 88 ARG A CA 1
ATOM 708 C C . ARG A 1 88 ? -1.762 -3.158 12.767 1.00 96.12 88 ARG A C 1
ATOM 710 O O . ARG A 1 88 ? -2.717 -2.619 12.207 1.00 96.12 88 ARG A O 1
ATOM 717 N N . PHE A 1 89 ? -0.735 -3.669 12.097 1.00 98.06 89 PHE A N 1
ATOM 718 C CA . PHE A 1 89 ? -0.505 -3.472 10.674 1.00 98.06 89 PHE A CA 1
ATOM 719 C C . PHE A 1 89 ? -0.114 -4.764 9.964 1.00 98.06 89 PHE A C 1
ATOM 721 O O . PHE A 1 89 ? 0.566 -5.635 10.500 1.00 98.06 89 PHE A O 1
ATOM 728 N N . PHE A 1 90 ? -0.515 -4.845 8.704 1.00 98.38 90 PHE A N 1
ATOM 729 C CA . PHE A 1 90 ? 0.109 -5.679 7.688 1.00 98.38 90 PHE A CA 1
ATOM 730 C C . PHE A 1 90 ? 0.635 -4.734 6.608 1.00 98.38 90 PHE A C 1
ATOM 732 O O . PHE A 1 90 ? -0.132 -3.931 6.079 1.00 98.38 90 PHE A O 1
ATOM 739 N N . ILE A 1 91 ? 1.927 -4.800 6.295 1.00 98.31 91 ILE A N 1
ATOM 740 C CA . ILE A 1 91 ? 2.568 -3.941 5.300 1.00 98.31 91 ILE A CA 1
ATOM 741 C C . ILE A 1 91 ? 3.327 -4.803 4.310 1.00 98.31 91 ILE A C 1
ATOM 743 O O . ILE A 1 91 ? 4.295 -5.467 4.672 1.00 98.31 91 ILE A O 1
ATOM 747 N N . LEU A 1 92 ? 2.918 -4.745 3.050 1.00 98.31 92 LEU A N 1
ATOM 748 C CA . LEU A 1 92 ? 3.604 -5.393 1.948 1.00 98.31 92 LEU A CA 1
ATOM 749 C C . LEU A 1 92 ? 4.113 -4.330 0.986 1.00 98.31 92 LEU A C 1
ATOM 751 O O . LEU A 1 92 ? 3.353 -3.463 0.557 1.00 98.31 92 LEU A O 1
ATOM 755 N N . ALA A 1 93 ? 5.386 -4.417 0.624 1.00 97.44 93 ALA A N 1
ATOM 756 C CA . ALA A 1 93 ? 5.977 -3.543 -0.371 1.00 97.44 93 ALA A CA 1
ATOM 757 C C . ALA A 1 93 ? 6.655 -4.347 -1.477 1.00 97.44 93 ALA A C 1
ATOM 759 O O . ALA A 1 93 ? 7.328 -5.341 -1.204 1.00 97.44 93 ALA A O 1
ATOM 760 N N . THR A 1 94 ? 6.514 -3.890 -2.721 1.00 95.12 94 THR A N 1
ATOM 761 C CA . THR A 1 94 ? 7.403 -4.308 -3.811 1.00 95.12 94 THR A CA 1
ATOM 762 C C . THR A 1 94 ? 8.284 -3.134 -4.179 1.00 95.12 94 THR A C 1
ATOM 764 O O . THR A 1 94 ? 7.752 -2.092 -4.567 1.00 95.12 94 THR A O 1
ATOM 767 N N . ILE A 1 95 ? 9.599 -3.282 -4.045 1.00 92.44 95 ILE A N 1
ATOM 768 C CA . ILE A 1 95 ? 10.539 -2.161 -4.155 1.00 92.44 95 ILE A CA 1
ATOM 769 C C . ILE A 1 95 ? 11.402 -2.345 -5.399 1.00 92.44 95 ILE A C 1
ATOM 771 O O . ILE A 1 95 ? 12.232 -3.246 -5.466 1.00 92.44 95 ILE A O 1
ATOM 775 N N . GLY A 1 96 ? 11.194 -1.477 -6.388 1.00 88.94 96 GLY A N 1
ATOM 776 C CA . GLY A 1 96 ? 12.083 -1.315 -7.530 1.00 88.94 96 GLY A CA 1
ATOM 777 C C . GLY A 1 96 ? 12.678 0.075 -7.557 1.00 88.94 96 GLY A C 1
ATOM 778 O O . GLY A 1 96 ? 11.970 1.030 -7.868 1.00 88.94 96 GLY A O 1
ATOM 779 N N . LEU A 1 97 ? 13.972 0.200 -7.266 1.00 83.06 97 LEU A N 1
ATOM 780 C CA . LEU A 1 97 ? 14.655 1.490 -7.346 1.00 83.06 97 LEU A CA 1
ATOM 781 C C . LEU A 1 97 ? 15.174 1.686 -8.766 1.00 83.06 97 LEU A C 1
ATOM 783 O O . LEU A 1 97 ? 15.992 0.905 -9.238 1.00 83.06 97 LEU A O 1
ATOM 787 N N . GLY A 1 98 ? 14.653 2.680 -9.481 1.00 70.12 98 GLY A N 1
ATOM 788 C CA . GLY A 1 98 ? 15.109 3.047 -10.826 1.00 70.12 98 GLY A CA 1
ATOM 789 C C . GLY A 1 98 ? 15.815 4.391 -10.848 1.00 70.12 98 GLY A C 1
ATOM 790 O O . GLY A 1 98 ? 16.180 4.937 -9.802 1.00 70.12 98 GLY A O 1
ATOM 791 N N . HIS A 1 99 ? 15.942 4.960 -12.046 1.00 64.88 99 HIS A N 1
ATOM 792 C CA . HIS A 1 99 ? 16.387 6.339 -12.186 1.00 64.88 99 HIS A CA 1
ATOM 793 C C . HIS A 1 99 ? 15.519 7.279 -11.346 1.00 64.88 99 HIS A C 1
ATOM 795 O O . HIS A 1 99 ? 14.295 7.149 -11.265 1.00 64.88 99 HIS A O 1
ATOM 801 N N . HIS A 1 100 ? 16.177 8.236 -10.700 1.00 67.00 100 HIS A N 1
ATOM 802 C CA . HIS A 1 100 ? 15.520 9.156 -9.788 1.00 67.00 100 HIS A CA 1
ATOM 803 C C . HIS A 1 100 ? 14.541 10.054 -10.541 1.00 67.00 100 HIS A C 1
ATOM 805 O O . HIS A 1 100 ? 14.922 10.786 -11.458 1.00 67.00 100 HIS A O 1
ATOM 811 N N . CYS A 1 101 ? 13.284 10.052 -10.102 1.00 68.38 101 CYS A N 1
ATOM 812 C CA . CYS A 1 101 ? 12.356 11.099 -10.481 1.00 68.38 101 CYS A CA 1
ATOM 813 C C . CYS A 1 101 ? 12.656 12.372 -9.700 1.00 68.38 101 CYS A C 1
ATOM 815 O O . CYS A 1 101 ? 12.622 12.386 -8.467 1.00 68.38 101 CYS A O 1
ATOM 817 N N . ILE A 1 102 ? 12.886 13.461 -10.430 1.00 72.88 102 ILE A N 1
ATOM 818 C CA . ILE A 1 102 ? 12.911 14.806 -9.863 1.00 72.88 102 ILE A CA 1
ATOM 819 C C . ILE A 1 102 ? 11.525 15.415 -10.101 1.00 72.88 102 ILE A C 1
ATOM 821 O O . ILE A 1 102 ? 11.133 15.542 -11.264 1.00 72.88 102 ILE A O 1
ATOM 825 N N . PRO A 1 103 ? 10.779 15.796 -9.046 1.00 74.06 103 PRO A N 1
ATOM 826 C CA . PRO A 1 103 ? 9.480 16.443 -9.201 1.00 74.06 103 PRO A CA 1
ATOM 827 C C . PRO A 1 103 ? 9.534 17.621 -10.183 1.00 74.06 103 PRO A C 1
ATOM 829 O O . PRO A 1 103 ? 10.441 18.451 -10.121 1.00 74.06 103 PRO A O 1
ATOM 832 N N . GLY A 1 104 ? 8.577 17.671 -11.112 1.00 77.25 104 GLY A N 1
ATOM 833 C CA . GLY A 1 104 ? 8.517 18.695 -12.162 1.00 77.25 104 GLY A CA 1
ATOM 834 C C . GLY A 1 104 ? 9.441 18.462 -13.366 1.00 77.25 104 GLY A C 1
ATOM 835 O O . GLY A 1 104 ? 9.439 19.281 -14.283 1.00 77.25 104 GLY A O 1
ATOM 836 N N . LYS A 1 105 ? 10.213 17.366 -13.407 1.00 79.12 105 LYS A N 1
ATOM 837 C CA . LYS A 1 105 ? 11.016 16.962 -14.575 1.00 79.12 105 LYS A CA 1
ATOM 838 C C . LYS A 1 105 ? 10.476 15.680 -15.208 1.00 79.12 105 LYS A C 1
ATOM 840 O O . LYS A 1 105 ? 9.817 14.879 -14.553 1.00 79.12 105 LYS A O 1
ATOM 845 N N . ILE A 1 106 ? 10.799 15.475 -16.487 1.00 74.00 106 ILE A N 1
ATOM 846 C CA . ILE A 1 106 ? 10.513 14.217 -17.188 1.00 74.00 106 ILE A CA 1
ATOM 847 C C . ILE A 1 106 ? 11.343 13.104 -16.545 1.00 74.00 106 ILE A C 1
ATOM 849 O O . ILE A 1 106 ? 12.571 13.200 -16.488 1.00 74.00 106 ILE A O 1
ATOM 853 N N . CYS A 1 107 ? 10.682 12.041 -16.100 1.00 68.06 107 CYS A N 1
ATOM 854 C CA . CYS A 1 107 ? 11.354 10.842 -15.623 1.00 68.06 107 CYS A CA 1
ATOM 855 C C . CYS A 1 107 ? 11.499 9.807 -16.738 1.00 68.06 107 CYS A C 1
ATOM 857 O O . CYS A 1 107 ? 10.578 9.607 -17.528 1.00 68.06 107 CYS A O 1
ATOM 859 N N . LYS A 1 108 ? 12.645 9.123 -16.781 1.00 60.69 108 LYS A N 1
ATOM 860 C CA . LYS A 1 108 ? 12.904 8.006 -17.701 1.00 60.69 108 LYS A CA 1
ATOM 861 C C . LYS A 1 108 ? 12.822 6.676 -16.939 1.00 60.69 108 LYS A C 1
ATOM 863 O O . LYS A 1 108 ? 13.259 6.618 -15.794 1.00 60.69 108 LYS A O 1
ATOM 868 N N . SER A 1 109 ? 12.340 5.622 -17.606 1.00 61.41 109 SER A N 1
ATOM 869 C CA . SER A 1 109 ? 12.188 4.228 -17.126 1.00 61.41 109 SER A CA 1
ATOM 870 C C . SER A 1 109 ? 11.159 3.998 -16.005 1.00 61.41 109 SER A C 1
ATOM 872 O O . SER A 1 109 ? 11.208 4.636 -14.961 1.00 61.41 109 SER A O 1
ATOM 874 N N . SER A 1 110 ? 10.246 3.042 -16.195 1.00 60.53 110 SER A N 1
ATOM 875 C CA . SER A 1 110 ? 9.225 2.654 -15.215 1.00 60.53 110 SER A CA 1
ATOM 876 C C . SER A 1 110 ? 9.773 1.634 -14.214 1.00 60.53 110 SER A C 1
ATOM 878 O O . SER A 1 110 ? 9.627 0.423 -14.385 1.00 60.53 110 SER A O 1
ATOM 880 N N . ARG A 1 111 ? 10.396 2.102 -13.131 1.00 73.19 111 ARG A N 1
ATOM 881 C CA . ARG A 1 111 ? 10.469 1.296 -11.900 1.00 73.19 111 ARG A CA 1
ATOM 882 C C . ARG A 1 111 ? 9.389 1.772 -10.940 1.00 73.19 111 ARG A C 1
ATOM 884 O O . ARG A 1 111 ? 8.888 2.877 -11.096 1.00 73.19 111 ARG A O 1
ATOM 891 N N . THR A 1 112 ? 8.955 0.894 -10.043 1.00 79.94 112 THR A N 1
ATOM 892 C CA . THR A 1 112 ? 7.771 1.117 -9.208 1.00 79.94 112 THR A CA 1
ATOM 893 C C . THR A 1 112 ? 8.063 0.704 -7.779 1.00 79.94 112 THR A C 1
ATOM 895 O O . THR A 1 112 ? 8.602 -0.379 -7.540 1.00 79.94 112 THR A O 1
ATOM 898 N N . ILE A 1 113 ? 7.652 1.543 -6.834 1.00 90.62 113 ILE A N 1
ATOM 899 C CA . ILE A 1 113 ? 7.485 1.150 -5.440 1.00 90.62 113 ILE A CA 1
ATOM 900 C C . ILE A 1 113 ? 5.984 1.055 -5.171 1.00 90.62 113 ILE A C 1
ATOM 902 O O . ILE A 1 113 ? 5.273 2.058 -5.226 1.00 90.62 113 ILE A O 1
ATOM 906 N N . ASN A 1 114 ? 5.509 -0.155 -4.875 1.00 95.12 114 ASN A N 1
ATOM 907 C CA . ASN A 1 114 ? 4.157 -0.362 -4.362 1.00 95.12 114 ASN A CA 1
ATOM 908 C C . ASN A 1 114 ? 4.241 -0.525 -2.849 1.00 95.12 114 ASN A C 1
ATOM 910 O O . ASN A 1 114 ? 5.035 -1.345 -2.392 1.00 95.12 114 ASN A O 1
ATOM 914 N N . ILE A 1 115 ? 3.426 0.199 -2.081 1.00 97.81 115 ILE A N 1
ATOM 915 C CA . ILE A 1 115 ? 3.289 -0.010 -0.631 1.00 97.81 115 ILE A CA 1
ATOM 916 C C . ILE A 1 115 ? 1.818 -0.205 -0.290 1.00 97.81 115 ILE A C 1
ATOM 918 O O . ILE A 1 115 ? 0.974 0.663 -0.507 1.00 97.81 115 ILE A O 1
ATOM 922 N N . ILE A 1 116 ? 1.523 -1.362 0.282 1.00 98.56 116 ILE A N 1
ATOM 923 C CA . ILE A 1 116 ? 0.197 -1.765 0.716 1.00 98.56 116 ILE A CA 1
ATOM 924 C C . ILE A 1 116 ? 0.224 -1.861 2.232 1.00 98.56 116 ILE A C 1
ATOM 926 O O . ILE A 1 116 ? 0.910 -2.718 2.776 1.00 98.56 116 ILE A O 1
ATOM 930 N N . SER A 1 117 ? -0.533 -1.000 2.902 1.00 98.38 117 SER A N 1
ATOM 931 C CA . SER A 1 117 ? -0.714 -1.010 4.348 1.00 98.38 117 SER A CA 1
ATOM 932 C C . SER A 1 117 ? -2.162 -1.341 4.687 1.00 98.38 117 SER A C 1
ATOM 934 O O . SER A 1 117 ? -3.098 -0.698 4.212 1.00 98.38 117 SER A O 1
ATOM 936 N N . VAL A 1 118 ? -2.358 -2.360 5.512 1.00 98.38 118 VAL A N 1
ATOM 937 C CA . VAL A 1 118 ? -3.656 -2.757 6.046 1.00 98.38 118 VAL A CA 1
ATOM 938 C C . VAL A 1 118 ? -3.627 -2.530 7.549 1.00 98.38 118 VAL A C 1
ATOM 940 O O . VAL A 1 118 ? -2.894 -3.198 8.279 1.00 98.38 118 VAL A O 1
ATOM 943 N N . VAL A 1 119 ? -4.435 -1.582 8.008 1.00 97.75 119 VAL A N 1
ATOM 944 C CA . VAL A 1 119 ? -4.623 -1.263 9.420 1.00 97.75 119 VAL A CA 1
ATOM 945 C C . VAL A 1 119 ? -5.644 -2.234 10.003 1.00 97.75 119 VAL A C 1
ATOM 947 O O . VAL A 1 119 ? -6.783 -2.336 9.540 1.00 97.75 119 VAL A O 1
ATOM 950 N N . LYS A 1 120 ? -5.226 -2.982 11.023 1.00 95.81 120 LYS A N 1
ATOM 951 C CA . LYS A 1 120 ? -6.045 -4.006 11.684 1.00 95.81 120 LYS A CA 1
ATOM 952 C C . LYS A 1 120 ? -7.028 -3.405 12.687 1.00 95.81 120 LYS A C 1
ATOM 954 O O . LYS A 1 120 ? -8.026 -4.060 13.000 1.00 95.81 120 LYS A O 1
ATOM 959 N N . GLU A 1 121 ? -6.755 -2.184 13.139 1.00 92.00 121 GLU A N 1
ATOM 960 C CA . GLU A 1 121 ? -7.618 -1.357 13.980 1.00 92.00 121 GLU A CA 1
ATOM 961 C C . GLU A 1 121 ? -8.699 -0.627 13.170 1.00 92.00 121 GLU A C 1
ATOM 963 O O . GLU A 1 121 ? -8.623 -0.484 11.946 1.00 92.00 121 GLU A O 1
ATOM 968 N N . ARG A 1 122 ? -9.729 -0.146 13.873 1.00 95.69 122 ARG A N 1
ATOM 969 C CA . ARG A 1 122 ? -10.751 0.712 13.272 1.00 95.69 122 ARG A CA 1
ATOM 970 C C . ARG A 1 122 ? -10.268 2.159 13.236 1.00 95.69 122 ARG A C 1
ATOM 972 O O . ARG A 1 122 ? -9.648 2.617 14.191 1.00 95.69 122 ARG A O 1
ATOM 979 N N . LEU A 1 123 ? -10.610 2.894 12.182 1.00 96.62 123 LEU A N 1
ATOM 980 C CA . LEU A 1 123 ? -10.255 4.305 12.009 1.00 96.62 123 LEU A CA 1
ATOM 981 C C . LEU A 1 123 ? -11.465 5.162 11.632 1.00 96.62 123 LEU A C 1
ATOM 983 O O . LEU A 1 123 ? -12.436 4.693 11.018 1.00 96.62 123 LEU A O 1
ATOM 987 N N . THR A 1 124 ? -11.367 6.450 11.953 1.00 97.19 124 THR A N 1
ATOM 988 C CA . THR A 1 124 ? -12.094 7.482 11.215 1.00 97.19 124 THR A CA 1
ATOM 989 C C . THR A 1 124 ? -11.447 7.697 9.847 1.00 97.19 124 THR A C 1
ATOM 991 O O . THR A 1 124 ? -10.294 7.341 9.608 1.00 97.19 124 THR A O 1
AT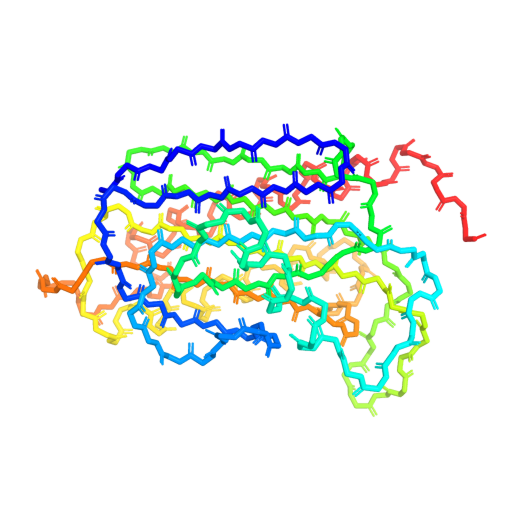OM 994 N N . GLU A 1 125 ? -12.192 8.302 8.927 1.00 96.06 125 GLU A N 1
ATOM 995 C CA . GLU A 1 125 ? -11.655 8.643 7.609 1.00 96.06 125 GLU A CA 1
ATOM 996 C C . GLU A 1 125 ? -10.525 9.681 7.687 1.00 96.06 125 GLU A C 1
ATOM 998 O O . GLU A 1 125 ? -9.539 9.557 6.969 1.00 96.06 125 GLU A O 1
ATOM 1003 N N . ASN A 1 126 ? -10.616 10.640 8.614 1.00 96.12 126 ASN A N 1
ATOM 1004 C CA . ASN A 1 126 ? -9.582 11.655 8.821 1.00 96.12 126 ASN A CA 1
ATOM 1005 C C . ASN A 1 126 ? -8.256 11.020 9.263 1.00 96.12 126 ASN A C 1
ATOM 1007 O O . ASN A 1 126 ? -7.216 11.286 8.665 1.00 96.12 126 ASN A O 1
ATOM 1011 N N . ALA A 1 127 ? -8.299 10.102 10.236 1.00 97.56 127 ALA A N 1
ATOM 1012 C CA . ALA A 1 127 ? -7.106 9.379 10.669 1.00 97.56 127 ALA A CA 1
ATOM 1013 C C . ALA A 1 127 ? -6.506 8.514 9.550 1.00 97.56 127 ALA A C 1
ATOM 1015 O O . ALA A 1 127 ? -5.286 8.407 9.442 1.00 97.56 127 ALA A O 1
ATOM 1016 N N . ALA A 1 128 ? -7.341 7.914 8.695 1.00 97.50 128 ALA A N 1
ATOM 1017 C CA . ALA A 1 128 ? -6.860 7.165 7.538 1.00 97.50 128 ALA A CA 1
ATOM 1018 C C . ALA A 1 128 ? -6.152 8.076 6.517 1.00 97.50 128 ALA A C 1
ATOM 1020 O O . ALA A 1 128 ? -5.087 7.722 6.014 1.00 97.50 128 ALA A O 1
ATOM 1021 N N . MET A 1 129 ? -6.690 9.268 6.245 1.00 97.06 129 MET A N 1
ATOM 1022 C CA . MET A 1 129 ? -6.041 10.251 5.368 1.00 97.06 129 MET A CA 1
ATOM 1023 C C . MET A 1 129 ? -4.693 10.720 5.930 1.00 97.06 129 MET A C 1
ATOM 1025 O O . MET A 1 129 ? -3.706 10.776 5.193 1.00 97.06 129 MET A O 1
ATOM 1029 N N . ASP A 1 130 ? -4.618 10.978 7.236 1.00 97.75 130 ASP A N 1
ATOM 1030 C CA . ASP A 1 130 ? -3.356 11.300 7.904 1.00 97.75 130 ASP A CA 1
ATOM 1031 C C . ASP A 1 130 ? -2.335 10.159 7.775 1.00 97.75 130 ASP A C 1
ATOM 1033 O O . ASP A 1 130 ? -1.173 10.403 7.452 1.00 97.75 130 ASP A O 1
ATOM 1037 N N . LEU A 1 131 ? -2.753 8.906 7.987 1.00 98.06 131 LEU A N 1
ATOM 1038 C CA . LEU A 1 131 ? -1.865 7.745 7.862 1.00 98.06 131 LEU A CA 1
ATOM 1039 C C . LEU A 1 131 ? -1.373 7.535 6.429 1.00 98.06 131 LEU A C 1
ATOM 1041 O O . LEU A 1 131 ? -0.221 7.146 6.234 1.00 98.06 131 LEU A O 1
ATOM 1045 N N . LEU A 1 132 ? -2.202 7.820 5.422 1.00 97.56 132 LEU A N 1
ATOM 1046 C CA . LEU A 1 132 ? -1.766 7.815 4.026 1.00 97.56 132 LEU A CA 1
ATOM 1047 C C . LEU A 1 132 ? -0.666 8.864 3.796 1.00 97.56 132 LEU A C 1
ATOM 1049 O O . LEU A 1 132 ? 0.350 8.562 3.167 1.00 97.56 132 LEU A O 1
ATOM 1053 N N . SER A 1 133 ? -0.827 10.065 4.361 1.00 97.38 133 SER A N 1
ATOM 1054 C CA . SER A 1 133 ? 0.194 11.120 4.317 1.00 97.38 133 SER A CA 1
ATOM 1055 C C . SER A 1 133 ? 1.491 10.701 5.022 1.00 97.38 133 SER A C 1
ATOM 1057 O O . SER A 1 133 ? 2.581 10.874 4.468 1.00 97.38 133 SER A O 1
ATOM 1059 N N . VAL A 1 134 ? 1.390 10.072 6.200 1.00 98.25 134 VAL A N 1
ATOM 1060 C CA . VAL A 1 134 ? 2.532 9.488 6.924 1.00 98.25 134 VAL A CA 1
ATOM 1061 C C . VAL A 1 134 ? 3.244 8.448 6.065 1.00 98.25 134 VAL A C 1
ATOM 1063 O O . VAL A 1 134 ? 4.467 8.503 5.932 1.00 98.25 134 VAL A O 1
ATOM 1066 N N . MET A 1 135 ? 2.504 7.528 5.444 1.00 97.50 135 MET A N 1
ATOM 1067 C CA . MET A 1 135 ? 3.068 6.472 4.603 1.00 97.50 135 MET A CA 1
ATOM 1068 C C . MET A 1 135 ? 3.863 7.035 3.422 1.00 97.50 135 MET A C 1
ATOM 1070 O O . MET A 1 135 ? 5.020 6.658 3.220 1.00 97.50 135 MET A O 1
ATOM 1074 N N . ILE A 1 136 ? 3.279 7.980 2.681 1.00 95.06 136 ILE A N 1
ATOM 1075 C CA . ILE A 1 136 ? 3.931 8.620 1.531 1.00 95.06 136 ILE A CA 1
ATOM 1076 C C . ILE A 1 136 ? 5.175 9.389 1.988 1.00 95.06 136 ILE A C 1
ATOM 1078 O O . ILE A 1 136 ? 6.258 9.195 1.433 1.00 95.06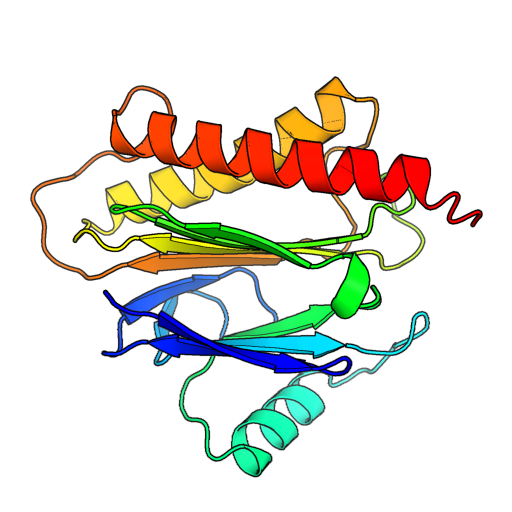 136 ILE A O 1
ATOM 1082 N N . SER A 1 137 ? 5.043 10.214 3.029 1.00 96.00 137 SER A N 1
ATOM 1083 C CA . SER A 1 137 ? 6.134 11.047 3.549 1.00 96.00 137 SER A CA 1
ATOM 1084 C C . SER A 1 137 ? 7.297 10.208 4.081 1.00 96.00 137 SER A C 1
ATOM 1086 O O . SER A 1 137 ? 8.457 10.528 3.830 1.00 96.00 137 SER A O 1
ATOM 1088 N N . THR A 1 138 ? 7.003 9.091 4.753 1.00 97.06 138 THR A N 1
ATOM 1089 C CA . THR A 1 138 ? 8.024 8.170 5.271 1.00 97.06 138 THR A CA 1
ATOM 1090 C C . THR A 1 138 ? 8.793 7.497 4.138 1.00 97.06 138 THR A C 1
ATOM 1092 O O . THR A 1 138 ? 10.021 7.419 4.191 1.00 97.06 138 THR A O 1
ATOM 1095 N N . LYS A 1 139 ? 8.105 7.063 3.073 1.00 94.12 139 LYS A N 1
ATOM 1096 C CA . LYS A 1 139 ? 8.766 6.527 1.874 1.00 94.12 139 LYS A CA 1
ATOM 1097 C C . LYS A 1 139 ? 9.676 7.572 1.239 1.00 94.12 139 LYS A C 1
ATOM 1099 O O . LYS A 1 139 ? 10.829 7.270 0.949 1.00 94.12 139 LYS A O 1
ATOM 1104 N N . VAL A 1 140 ? 9.173 8.795 1.040 1.00 92.50 140 VAL A N 1
ATOM 1105 C CA . VAL A 1 140 ? 9.957 9.901 0.464 1.00 92.50 140 VAL A CA 1
ATOM 1106 C C . VAL A 1 140 ? 11.215 10.150 1.296 1.00 92.50 140 VAL A C 1
ATOM 1108 O O . VAL A 1 140 ? 12.305 10.162 0.738 1.00 92.50 140 VAL A O 1
ATOM 1111 N N . PHE A 1 141 ? 11.080 10.272 2.620 1.00 94.50 141 PHE A N 1
ATOM 1112 C CA . PHE A 1 141 ? 12.211 10.450 3.532 1.00 94.50 141 PHE A CA 1
ATOM 1113 C C . PHE A 1 141 ? 13.225 9.298 3.449 1.00 94.50 141 PHE A C 1
ATOM 1115 O O . PHE A 1 141 ? 14.433 9.530 3.416 1.00 94.50 141 PHE A O 1
ATOM 1122 N N . SER A 1 142 ? 12.747 8.052 3.373 1.00 93.62 142 SER A N 1
ATOM 1123 C CA . SER A 1 142 ? 13.613 6.868 3.272 1.00 93.62 142 SER A CA 1
ATOM 1124 C C . SER A 1 142 ? 14.483 6.900 2.015 1.00 93.62 142 SER A C 1
ATOM 1126 O O . SER A 1 142 ? 15.663 6.569 2.070 1.00 93.62 142 SER A O 1
ATOM 1128 N N . LEU A 1 143 ? 13.915 7.334 0.888 1.00 90.25 143 LEU A N 1
ATOM 1129 C CA . LEU A 1 143 ? 14.645 7.471 -0.370 1.00 90.25 143 LEU A CA 1
ATOM 1130 C C . LEU A 1 143 ? 15.623 8.653 -0.337 1.00 90.25 143 LEU A C 1
ATOM 1132 O O . LEU A 1 143 ? 16.810 8.484 -0.615 1.00 90.25 143 LEU A O 1
ATOM 1136 N N . THR A 1 144 ? 15.153 9.844 0.038 1.00 89.81 144 THR A N 1
ATOM 1137 C CA . THR A 1 144 ? 15.969 11.066 -0.028 1.00 89.81 144 THR A CA 1
ATOM 1138 C C . THR A 1 144 ? 17.117 11.069 0.976 1.00 89.81 144 THR A C 1
ATOM 1140 O O . THR A 1 144 ? 18.201 11.549 0.653 1.00 89.81 144 THR A O 1
ATOM 1143 N N . SER A 1 145 ? 16.938 10.467 2.157 1.00 90.62 145 SER A N 1
ATOM 1144 C CA . SER A 1 145 ? 18.014 10.292 3.149 1.00 90.62 145 SER A CA 1
ATOM 1145 C C . SER A 1 145 ? 19.162 9.401 2.659 1.00 90.62 145 SER A C 1
ATOM 1147 O O . SER A 1 145 ? 20.265 9.462 3.196 1.00 90.62 145 SER A O 1
ATOM 1149 N N . ARG A 1 146 ? 18.917 8.601 1.618 1.00 87.25 146 ARG A N 1
ATOM 1150 C CA . ARG A 1 146 ? 19.892 7.724 0.960 1.00 87.25 146 ARG A CA 1
ATOM 1151 C C . ARG A 1 146 ? 20.380 8.286 -0.382 1.00 87.25 146 ARG A C 1
ATOM 1153 O O . ARG A 1 146 ? 21.069 7.593 -1.117 1.00 87.25 146 ARG A O 1
ATOM 1160 N N . GLY A 1 147 ? 20.034 9.535 -0.704 1.00 84.62 147 GLY A N 1
ATOM 1161 C CA . GLY A 1 147 ? 20.445 10.200 -1.944 1.00 84.62 147 GLY A CA 1
ATOM 1162 C C . GLY A 1 147 ? 19.606 9.847 -3.176 1.00 84.62 147 GLY A C 1
ATOM 1163 O O . GLY A 1 147 ? 19.910 10.334 -4.262 1.00 84.62 147 GLY A O 1
ATOM 1164 N N . TYR A 1 148 ? 18.537 9.057 -3.025 1.00 82.56 148 TYR A N 1
ATOM 1165 C CA . TYR A 1 148 ? 17.589 8.794 -4.108 1.00 82.56 148 TYR A CA 1
ATOM 1166 C C . TYR A 1 148 ? 16.626 9.982 -4.296 1.00 82.56 148 TYR A C 1
ATOM 1168 O O . TYR A 1 148 ? 16.475 10.849 -3.432 1.00 82.56 148 TYR A O 1
ATOM 1176 N N . GLY A 1 149 ? 15.933 10.018 -5.437 1.00 77.25 149 GLY A N 1
ATOM 1177 C CA . GLY A 1 149 ? 14.838 10.968 -5.673 1.00 77.25 149 GLY A CA 1
ATOM 1178 C C . GLY A 1 149 ? 13.642 10.765 -4.732 1.00 77.25 149 GLY A C 1
ATOM 1179 O O . GLY A 1 149 ? 13.576 9.809 -3.966 1.00 77.25 149 GLY A O 1
ATOM 1180 N N . ALA A 1 150 ? 12.640 11.643 -4.823 1.00 73.56 150 ALA A N 1
ATOM 1181 C CA . ALA A 1 150 ? 11.454 11.580 -3.957 1.00 73.56 150 ALA A CA 1
ATOM 1182 C C . ALA A 1 150 ? 10.573 10.332 -4.194 1.00 73.56 150 ALA A C 1
ATOM 1184 O O . ALA A 1 150 ? 9.704 10.002 -3.382 1.00 73.56 150 ALA A O 1
ATOM 1185 N N . GLY A 1 151 ? 10.769 9.630 -5.307 1.00 69.94 151 GLY A N 1
ATOM 1186 C CA . GLY A 1 151 ? 9.979 8.469 -5.688 1.00 69.94 151 GLY A CA 1
ATOM 1187 C C . GLY A 1 151 ? 10.392 7.902 -7.035 1.00 69.94 151 GLY A C 1
ATOM 1188 O O . GLY A 1 151 ? 11.381 8.336 -7.635 1.00 69.94 151 GLY A O 1
ATOM 1189 N N . THR A 1 152 ? 9.598 6.948 -7.503 1.00 66.38 152 THR A N 1
ATOM 1190 C CA . THR A 1 152 ? 9.666 6.423 -8.868 1.00 66.38 152 THR A CA 1
ATOM 1191 C C . THR A 1 152 ? 8.533 7.012 -9.721 1.00 66.38 152 THR A C 1
ATOM 1193 O O . THR A 1 152 ? 7.591 7.584 -9.163 1.00 66.38 152 THR A O 1
ATOM 1196 N N . PRO A 1 153 ? 8.595 6.923 -11.063 1.00 66.31 153 PRO A N 1
ATOM 1197 C CA . PRO A 1 153 ? 7.575 7.529 -11.926 1.00 66.31 153 PRO A CA 1
ATOM 1198 C C . PRO A 1 153 ? 6.158 7.000 -11.691 1.00 66.31 153 PRO A C 1
ATOM 1200 O O . PRO A 1 153 ? 5.194 7.691 -12.010 1.00 66.31 153 PRO A O 1
ATOM 1203 N N . SER A 1 154 ? 6.031 5.784 -11.157 1.00 70.38 154 SER A N 1
ATOM 1204 C CA . SER A 1 154 ? 4.762 5.065 -11.028 1.00 70.38 154 SER A CA 1
ATOM 1205 C C . SER A 1 154 ? 4.528 4.510 -9.622 1.00 70.38 154 SER A C 1
ATOM 1207 O O . SER A 1 154 ? 3.930 3.448 -9.478 1.00 70.38 154 SER A O 1
ATOM 1209 N N . ASP A 1 155 ? 4.982 5.219 -8.581 1.00 81.94 155 ASP A N 1
ATOM 1210 C CA . ASP A 1 155 ? 4.710 4.834 -7.190 1.00 81.94 155 ASP A CA 1
ATOM 1211 C C . ASP A 1 155 ? 3.207 4.621 -6.947 1.00 81.94 155 ASP A C 1
ATOM 1213 O O . ASP A 1 155 ? 2.373 5.463 -7.302 1.00 81.94 155 ASP A O 1
ATOM 1217 N N . SER A 1 156 ? 2.862 3.522 -6.277 1.00 91.75 156 SER A N 1
ATOM 1218 C CA . SER A 1 156 ? 1.476 3.223 -5.937 1.00 91.75 156 SER A CA 1
ATOM 1219 C C . SER A 1 156 ? 1.306 2.824 -4.479 1.00 91.75 156 SER A C 1
ATOM 1221 O O . SER A 1 156 ? 2.130 2.126 -3.889 1.00 91.75 156 SER A O 1
ATOM 1223 N N . PHE A 1 157 ? 0.208 3.269 -3.879 1.00 96.44 157 PHE A N 1
ATOM 1224 C CA . PHE A 1 157 ? -0.075 3.050 -2.470 1.00 96.44 157 PHE A CA 1
ATOM 1225 C C . PHE A 1 157 ? -1.482 2.505 -2.287 1.00 96.44 157 PHE A C 1
ATOM 1227 O O . PHE A 1 157 ? -2.397 2.858 -3.034 1.00 96.44 157 PHE A O 1
ATOM 1234 N N . MET A 1 158 ? -1.682 1.703 -1.249 1.00 98.31 158 MET A N 1
ATOM 1235 C CA . MET A 1 158 ? -3.004 1.455 -0.683 1.00 98.31 158 MET A CA 1
ATOM 1236 C C . MET A 1 158 ? -2.923 1.487 0.832 1.00 98.31 158 MET A C 1
ATOM 1238 O O . MET A 1 158 ? -2.088 0.814 1.426 1.00 98.31 158 MET A O 1
ATOM 1242 N N . LEU A 1 159 ? -3.846 2.224 1.440 1.00 98.50 159 LEU A N 1
ATOM 1243 C CA . LEU A 1 159 ? -4.182 2.090 2.845 1.00 98.50 159 LEU A CA 1
ATOM 1244 C C . LEU A 1 159 ? -5.555 1.426 2.947 1.00 98.50 159 LEU A C 1
ATOM 1246 O O . LEU A 1 159 ? -6.514 1.912 2.346 1.00 98.50 159 LEU A O 1
ATOM 1250 N N . SER A 1 160 ? -5.661 0.342 3.707 1.00 98.38 160 SER A N 1
ATOM 1251 C CA . SER A 1 160 ? -6.934 -0.294 4.039 1.00 98.38 160 SER A CA 1
ATOM 1252 C C . SER A 1 160 ? -7.204 -0.243 5.536 1.00 98.38 160 SER A C 1
ATOM 1254 O O . SER A 1 160 ? -6.276 -0.346 6.332 1.00 98.38 160 SER A O 1
ATOM 1256 N N . TYR A 1 161 ? -8.466 -0.069 5.923 1.00 97.62 161 TYR A N 1
ATOM 1257 C CA . TYR A 1 161 ? -8.876 0.034 7.320 1.00 97.62 161 TYR A CA 1
ATOM 1258 C C . TYR A 1 161 ? -10.342 -0.371 7.510 1.00 97.62 161 TYR A C 1
ATOM 1260 O O . TYR A 1 161 ? -11.154 -0.349 6.581 1.00 97.62 161 TYR A O 1
ATOM 1268 N N . LEU A 1 162 ? -10.710 -0.722 8.743 1.00 96.50 162 LEU A N 1
ATOM 1269 C CA . LEU A 1 162 ? -12.115 -0.871 9.126 1.00 96.50 162 LEU A CA 1
ATOM 1270 C C . LEU A 1 162 ? -12.657 0.468 9.629 1.00 96.50 162 LEU A C 1
ATOM 1272 O O . LEU A 1 162 ? -12.015 1.148 10.422 1.00 96.50 162 LEU A O 1
ATOM 1276 N N . LYS A 1 163 ? -13.864 0.853 9.213 1.00 93.69 163 LYS A N 1
ATOM 1277 C CA . LYS A 1 163 ? -14.491 2.090 9.695 1.00 93.69 163 LYS A CA 1
ATOM 1278 C C . LYS A 1 163 ? -15.041 1.929 11.121 1.00 93.69 163 LYS A C 1
ATOM 1280 O O . LYS A 1 163 ? -15.524 0.853 11.491 1.00 93.69 163 LYS A O 1
ATOM 1285 N N . GLY A 1 164 ? -15.032 3.020 11.886 1.00 89.19 164 GLY A N 1
ATOM 1286 C CA . GLY A 1 164 ? -15.787 3.162 13.137 1.00 89.19 164 GLY A CA 1
ATOM 1287 C C . GLY A 1 164 ? -14.925 3.082 14.394 1.00 89.19 164 GLY A C 1
ATOM 1288 O O . GLY A 1 164 ? -15.020 2.109 15.134 1.00 89.19 164 GLY A O 1
ATOM 1289 N N . SER A 1 165 ? -14.093 4.096 14.622 1.00 88.94 165 SER A N 1
ATOM 1290 C CA . SER A 1 165 ? -13.371 4.299 15.883 1.00 88.94 165 SER A CA 1
ATOM 1291 C C . SER A 1 165 ? -13.409 5.757 16.319 1.00 88.94 165 SER A C 1
ATOM 1293 O O . SER A 1 165 ? -13.817 6.620 15.542 1.00 88.94 165 SER A O 1
ATOM 1295 N N . ASP A 1 166 ? -12.898 6.008 17.524 1.00 88.31 166 ASP A N 1
ATOM 1296 C CA . ASP A 1 166 ? -12.666 7.344 18.081 1.00 88.31 166 ASP A CA 1
ATOM 1297 C C . ASP A 1 166 ? -11.235 7.855 17.809 1.00 88.31 166 ASP A C 1
ATOM 1299 O O . ASP A 1 166 ? -10.759 8.800 18.436 1.00 88.31 166 ASP A O 1
ATOM 1303 N N . ILE A 1 167 ? -10.513 7.228 16.872 1.00 90.81 167 ILE A N 1
ATOM 1304 C CA . ILE A 1 167 ? -9.185 7.679 16.441 1.00 90.81 167 ILE A CA 1
ATOM 1305 C C . ILE A 1 167 ? -9.378 8.695 15.316 1.00 90.81 167 ILE A C 1
ATOM 1307 O O . ILE A 1 167 ? -9.656 8.325 14.173 1.00 90.81 167 ILE A O 1
ATOM 1311 N N . PHE A 1 168 ? -9.238 9.980 15.644 1.00 92.25 168 PHE A N 1
ATOM 1312 C CA . PHE A 1 168 ? -9.451 11.099 14.713 1.00 92.25 168 PHE A CA 1
ATOM 1313 C C . PHE A 1 168 ? -8.190 11.557 13.976 1.00 92.25 168 PHE A C 1
ATOM 1315 O O . PHE A 1 168 ? -8.305 12.146 12.904 1.00 92.25 168 PHE A O 1
ATOM 1322 N N . TYR A 1 169 ? -7.011 11.260 14.527 1.00 95.75 169 TYR A N 1
ATOM 1323 C CA . TYR A 1 169 ? -5.721 11.708 14.006 1.00 95.75 169 TYR A CA 1
ATOM 1324 C C . TYR A 1 169 ? -4.802 10.517 13.755 1.00 95.75 169 TYR A C 1
ATOM 1326 O O . TYR A 1 169 ? -4.729 9.599 14.573 1.00 95.75 169 TYR A O 1
ATOM 1334 N N . GLY A 1 170 ? -4.081 10.556 12.637 1.00 95.88 170 GLY A N 1
ATOM 1335 C CA . GLY A 1 170 ? -3.144 9.507 12.221 1.00 95.88 170 GLY A CA 1
ATOM 1336 C C . GLY A 1 170 ? -1.725 10.006 11.946 1.00 95.88 170 GLY A C 1
ATOM 1337 O O . GLY A 1 170 ? -0.887 9.245 11.474 1.00 95.88 170 GLY A O 1
ATOM 1338 N N . GLY A 1 171 ? -1.452 11.291 12.197 1.00 96.75 171 GLY A N 1
ATOM 1339 C CA . GLY A 1 171 ? -0.188 11.933 11.835 1.00 96.75 171 GLY A CA 1
ATOM 1340 C C . GLY A 1 171 ? 1.023 11.427 12.627 1.00 96.75 171 GLY A C 1
ATOM 1341 O O . GLY A 1 171 ? 0.886 10.702 13.614 1.00 96.75 171 GLY A O 1
ATOM 1342 N N . PHE A 1 172 ? 2.225 11.876 12.246 1.00 96.25 172 PHE A N 1
ATOM 1343 C CA . PHE A 1 172 ? 3.504 11.476 12.863 1.00 96.25 17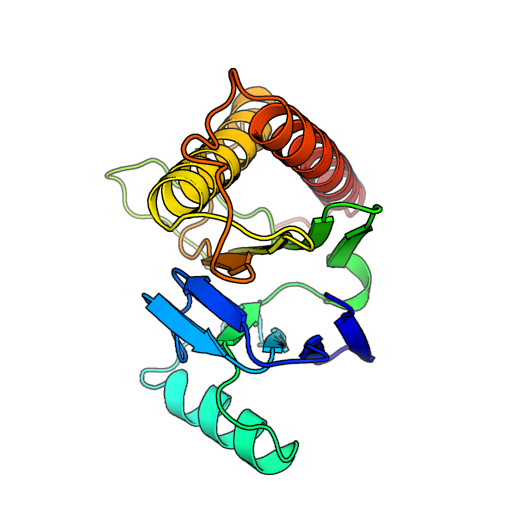2 PHE A CA 1
ATOM 1344 C C . PHE A 1 172 ? 3.581 11.677 14.386 1.00 96.25 172 PHE A C 1
ATOM 1346 O O . PHE A 1 172 ? 4.333 10.980 15.057 1.00 96.25 172 PHE A O 1
ATOM 1353 N N . ALA A 1 173 ? 2.817 12.615 14.950 1.00 96.00 173 ALA A N 1
ATOM 1354 C CA . ALA A 1 173 ? 2.783 12.858 16.393 1.00 96.00 173 ALA A CA 1
ATOM 1355 C C . ALA A 1 173 ? 1.920 11.845 17.170 1.00 96.00 173 ALA A C 1
ATOM 1357 O O . ALA A 1 173 ? 1.973 11.809 18.397 1.00 96.00 173 ALA A O 1
ATOM 1358 N N . THR A 1 174 ? 1.134 11.017 16.482 1.00 97.31 174 THR A N 1
ATOM 1359 C CA . THR A 1 174 ? 0.249 10.019 17.097 1.00 97.31 174 THR A CA 1
ATOM 1360 C C . THR A 1 174 ? 0.948 8.672 17.252 1.00 97.31 174 THR A C 1
ATOM 1362 O O . THR A 1 174 ? 1.866 8.344 16.500 1.00 97.31 174 THR A O 1
ATOM 1365 N N . ASP A 1 175 ? 0.488 7.853 18.197 1.00 96.69 175 ASP A N 1
ATOM 1366 C CA . ASP A 1 175 ? 1.044 6.514 18.426 1.00 96.69 175 ASP A CA 1
ATOM 1367 C C . ASP A 1 175 ? 0.874 5.599 17.207 1.00 96.69 175 ASP A C 1
ATOM 1369 O O . ASP A 1 175 ? 1.750 4.790 16.903 1.00 96.69 175 ASP A O 1
ATOM 1373 N N . ILE A 1 176 ? -0.250 5.721 16.494 1.00 96.94 176 ILE A N 1
ATOM 1374 C CA . ILE A 1 176 ? -0.524 4.945 15.281 1.00 96.94 176 ILE A CA 1
ATOM 1375 C C . ILE A 1 176 ? 0.336 5.408 14.099 1.00 96.94 176 ILE A C 1
ATOM 1377 O O . ILE A 1 176 ? 0.895 4.574 13.389 1.00 96.94 176 ILE A O 1
ATOM 1381 N N . GLY A 1 177 ? 0.518 6.722 13.936 1.00 97.94 177 GLY A N 1
ATOM 1382 C CA . GLY A 1 177 ? 1.373 7.290 12.896 1.00 97.94 177 GLY A CA 1
ATOM 1383 C C . GLY A 1 177 ? 2.849 6.959 13.105 1.00 97.94 177 GLY A C 1
ATOM 1384 O O . GLY A 1 177 ? 3.511 6.526 12.161 1.00 97.94 177 GLY A O 1
ATOM 1385 N N . ARG A 1 178 ? 3.364 7.071 14.341 1.00 98.00 178 ARG A N 1
ATOM 1386 C CA . ARG A 1 178 ? 4.742 6.652 14.662 1.00 98.00 178 ARG A CA 1
ATOM 1387 C C . ARG A 1 178 ? 4.953 5.174 14.366 1.00 98.00 178 ARG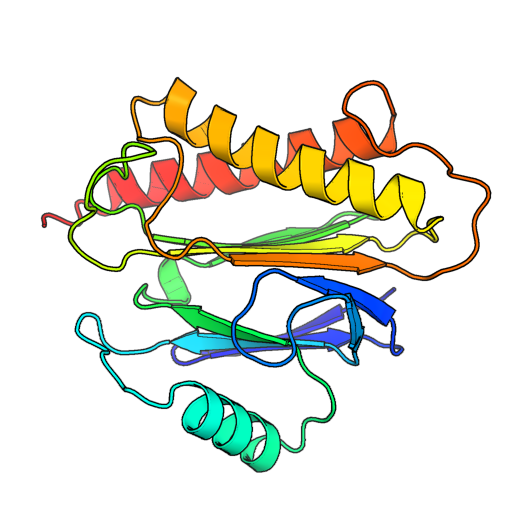 A C 1
ATOM 1389 O O . ARG A 1 178 ? 5.895 4.849 13.650 1.00 98.00 178 ARG A O 1
ATOM 1396 N N . ALA A 1 179 ? 4.055 4.309 14.836 1.00 97.88 179 ALA A N 1
ATOM 1397 C CA . ALA A 1 179 ? 4.151 2.871 14.598 1.00 97.88 179 ALA A CA 1
ATOM 1398 C C . ALA A 1 179 ? 4.172 2.530 13.097 1.00 97.88 179 ALA A C 1
ATOM 1400 O O . ALA A 1 179 ? 5.075 1.824 12.647 1.00 97.88 179 ALA A O 1
ATOM 1401 N N . LEU A 1 180 ? 3.253 3.102 12.305 1.00 98.19 180 LEU A N 1
ATOM 1402 C CA . LEU A 1 180 ? 3.241 2.916 10.852 1.00 98.19 180 LEU A CA 1
ATOM 1403 C C . LEU A 1 180 ? 4.555 3.390 10.214 1.00 98.19 180 LEU A C 1
ATOM 1405 O O . LEU A 1 180 ? 5.156 2.664 9.422 1.00 98.19 180 LEU A O 1
ATOM 1409 N N . SER A 1 181 ? 5.024 4.589 10.575 1.00 98.06 181 SER A N 1
ATOM 1410 C CA . SER A 1 181 ? 6.263 5.142 10.022 1.00 98.06 181 SER A CA 1
ATOM 1411 C C . SER A 1 181 ? 7.486 4.278 10.347 1.00 98.06 181 SER A C 1
ATOM 1413 O O . SER A 1 181 ? 8.302 4.030 9.466 1.00 98.06 181 SER A O 1
ATOM 1415 N N . SER A 1 182 ? 7.595 3.734 11.563 1.00 98.06 182 SER A N 1
ATOM 1416 C CA . SER A 1 182 ? 8.705 2.855 11.946 1.00 98.06 182 SER A CA 1
ATOM 1417 C C . SER A 1 182 ? 8.734 1.563 11.127 1.00 98.06 182 SER A C 1
ATOM 1419 O O . SER A 1 182 ? 9.805 1.145 10.685 1.00 98.06 182 SER A O 1
ATOM 1421 N N . LEU A 1 183 ? 7.573 0.951 10.871 1.00 98.19 183 LEU A N 1
ATOM 1422 C CA . LEU A 1 183 ? 7.490 -0.248 10.033 1.00 98.19 183 LEU A CA 1
ATOM 1423 C C . LEU A 1 183 ? 7.834 0.049 8.569 1.00 98.19 183 LEU A C 1
ATOM 1425 O O . LEU A 1 183 ? 8.532 -0.743 7.934 1.00 98.19 183 LEU A O 1
ATOM 1429 N N . ILE A 1 184 ? 7.394 1.196 8.039 1.00 97.81 184 ILE A N 1
ATOM 1430 C CA . ILE A 1 184 ? 7.741 1.618 6.675 1.00 97.81 184 ILE A CA 1
ATOM 1431 C C . ILE A 1 184 ? 9.236 1.935 6.565 1.00 97.81 184 ILE A C 1
ATOM 1433 O O . ILE A 1 184 ? 9.861 1.531 5.594 1.00 97.81 184 ILE A O 1
ATOM 1437 N N . LEU A 1 185 ? 9.845 2.607 7.544 1.00 97.69 185 LEU A N 1
ATOM 1438 C CA . LEU A 1 185 ? 11.293 2.850 7.533 1.00 97.69 185 LEU A CA 1
ATOM 1439 C C . LEU A 1 185 ? 12.069 1.535 7.440 1.00 97.69 185 LEU A C 1
ATOM 1441 O O . LEU A 1 185 ? 12.969 1.414 6.615 1.00 97.69 185 LEU A O 1
ATOM 1445 N N . LYS A 1 186 ? 11.669 0.533 8.229 1.00 97.56 186 LYS A N 1
ATOM 1446 C CA . LYS A 1 186 ? 12.285 -0.794 8.208 1.00 97.56 186 LYS A CA 1
ATOM 1447 C C . LYS A 1 186 ? 12.105 -1.492 6.857 1.00 97.56 186 LYS A C 1
ATOM 1449 O O . LYS A 1 186 ? 13.080 -1.969 6.291 1.00 97.56 186 LYS A O 1
ATOM 1454 N N . ILE A 1 187 ? 10.883 -1.511 6.310 1.00 97.31 187 ILE A N 1
ATOM 1455 C CA . ILE A 1 187 ? 10.608 -2.170 5.022 1.00 97.31 187 ILE A CA 1
ATOM 1456 C C . ILE A 1 187 ? 11.366 -1.504 3.867 1.00 97.31 187 ILE A C 1
ATOM 1458 O O . ILE A 1 187 ? 11.861 -2.185 2.971 1.00 97.31 187 ILE A O 1
ATOM 1462 N N . MET A 1 188 ? 11.486 -0.174 3.908 1.00 95.69 188 MET A N 1
ATOM 1463 C CA . MET A 1 188 ? 12.241 0.600 2.931 1.00 95.69 188 MET A CA 1
ATOM 1464 C C . MET A 1 188 ? 13.742 0.371 3.082 1.00 95.69 188 MET A C 1
ATOM 1466 O O . MET A 1 188 ? 14.422 0.214 2.076 1.00 95.69 188 MET A O 1
ATOM 1470 N N . GLU A 1 189 ? 14.264 0.320 4.307 1.00 95.31 189 GLU A N 1
ATOM 1471 C CA . GLU A 1 189 ? 15.672 0.017 4.555 1.00 95.31 189 GLU A CA 1
ATOM 1472 C C . GLU A 1 189 ? 16.052 -1.377 4.045 1.00 95.31 189 GLU A C 1
ATOM 1474 O O . GLU A 1 189 ? 17.047 -1.504 3.330 1.00 95.31 189 GLU A O 1
ATOM 1479 N N . ASP A 1 190 ? 15.246 -2.397 4.350 1.00 94.94 190 ASP A N 1
ATOM 1480 C CA . ASP A 1 190 ? 15.454 -3.762 3.859 1.00 94.94 190 ASP A CA 1
ATOM 1481 C C . ASP A 1 190 ? 15.441 -3.795 2.321 1.00 94.94 190 ASP A C 1
ATOM 1483 O O . ASP A 1 190 ? 16.333 -4.375 1.697 1.00 94.94 190 ASP A O 1
ATOM 1487 N N . GLY A 1 191 ? 14.470 -3.113 1.704 1.00 93.19 191 GLY A N 1
ATOM 1488 C CA . GLY A 1 191 ? 14.340 -3.051 0.252 1.00 93.19 191 GLY A CA 1
ATOM 1489 C C . GLY A 1 191 ? 15.461 -2.305 -0.453 1.00 93.19 191 GLY A C 1
ATOM 1490 O O . GLY A 1 191 ? 15.963 -2.781 -1.468 1.00 93.19 191 GLY A O 1
ATOM 1491 N N . ILE A 1 192 ? 15.889 -1.163 0.088 1.00 91.81 192 ILE A N 1
ATOM 1492 C CA . ILE A 1 192 ? 17.000 -0.384 -0.467 1.00 91.81 192 ILE A CA 1
ATOM 1493 C C . ILE A 1 192 ? 18.302 -1.181 -0.367 1.00 91.81 192 ILE A C 1
ATOM 1495 O O . ILE A 1 192 ? 19.025 -1.290 -1.354 1.00 91.81 192 ILE A O 1
ATOM 1499 N N . ARG A 1 193 ? 18.573 -1.814 0.782 1.00 92.12 193 ARG A N 1
ATOM 1500 C CA . ARG A 1 193 ? 19.774 -2.642 0.966 1.00 92.12 193 ARG A CA 1
ATOM 1501 C C . ARG A 1 193 ? 19.805 -3.838 0.020 1.00 92.12 193 ARG A C 1
ATOM 1503 O O . ARG A 1 193 ? 20.849 -4.124 -0.563 1.00 92.12 193 ARG A O 1
ATOM 1510 N N . GLU A 1 194 ? 18.687 -4.548 -0.137 1.00 90.81 194 GLU A N 1
ATOM 1511 C CA . GLU A 1 194 ? 18.623 -5.677 -1.072 1.00 90.81 194 GLU A CA 1
ATOM 1512 C C . GLU A 1 194 ? 18.795 -5.210 -2.518 1.00 90.81 194 GLU A C 1
ATOM 1514 O O . GLU A 1 194 ? 19.472 -5.884 -3.299 1.00 90.81 194 GLU A O 1
ATOM 1519 N N . TRP A 1 195 ? 18.245 -4.044 -2.866 1.00 86.00 195 TRP A N 1
ATOM 1520 C CA . TRP A 1 195 ? 18.431 -3.441 -4.181 1.00 86.00 195 TRP A CA 1
ATOM 1521 C C . TRP A 1 195 ? 19.908 -3.136 -4.465 1.00 86.00 195 TRP A C 1
ATOM 1523 O O . TRP A 1 195 ? 20.444 -3.567 -5.486 1.00 86.00 195 TRP A O 1
ATOM 1533 N N . GLU A 1 196 ? 20.583 -2.461 -3.532 1.00 86.56 196 GLU A N 1
ATOM 1534 C CA . GLU A 1 196 ? 22.007 -2.114 -3.615 1.00 86.56 196 GLU A CA 1
ATOM 1535 C C . GLU A 1 196 ? 22.898 -3.365 -3.693 1.00 86.56 196 GLU A C 1
ATOM 1537 O O . GLU A 1 196 ? 23.819 -3.430 -4.507 1.00 86.56 196 GLU A O 1
ATOM 1542 N N . ARG A 1 197 ? 22.593 -4.401 -2.900 1.00 85.44 197 ARG A N 1
ATOM 1543 C CA . ARG A 1 197 ? 23.335 -5.675 -2.887 1.00 85.44 197 ARG A CA 1
ATOM 1544 C C . ARG A 1 197 ? 23.156 -6.479 -4.167 1.00 85.44 197 ARG A C 1
ATOM 1546 O O . ARG A 1 197 ? 24.067 -7.190 -4.582 1.00 85.44 197 ARG A O 1
ATOM 1553 N N . SER A 1 198 ? 21.970 -6.414 -4.765 1.00 76.00 198 SER A N 1
ATOM 1554 C CA . SER A 1 198 ? 21.631 -7.207 -5.945 1.00 76.00 198 SER A CA 1
ATOM 1555 C C . SER A 1 198 ? 22.421 -6.801 -7.182 1.00 76.00 198 SER A C 1
ATOM 1557 O O . SER A 1 198 ? 22.334 -7.524 -8.174 1.00 76.00 198 SER A O 1
ATOM 1559 N N . GLY A 1 199 ? 23.169 -5.688 -7.123 1.00 58.22 199 GLY A N 1
ATOM 1560 C CA . GLY A 1 199 ? 24.036 -5.233 -8.201 1.00 58.22 199 GLY A CA 1
ATOM 1561 C C . GLY A 1 199 ? 23.288 -5.163 -9.522 1.00 58.22 199 GLY A C 1
ATOM 1562 O O . GLY A 1 199 ? 23.859 -5.510 -10.547 1.00 58.22 199 GLY A O 1
ATOM 1563 N N . VAL A 1 200 ? 21.990 -4.821 -9.490 1.00 55.88 200 VAL A N 1
ATOM 1564 C CA . VAL A 1 200 ? 21.197 -4.670 -10.711 1.00 55.88 200 VAL A CA 1
ATOM 1565 C C . VAL A 1 200 ? 21.683 -3.387 -11.367 1.00 55.88 200 VAL A C 1
ATOM 1567 O O . VAL A 1 200 ? 21.115 -2.314 -11.167 1.00 55.88 200 VAL A O 1
ATOM 1570 N N . GLU A 1 201 ? 22.799 -3.544 -12.076 1.00 43.91 201 GLU A N 1
ATOM 1571 C CA . GLU A 1 201 ? 23.260 -2.688 -13.150 1.00 43.91 201 GLU A CA 1
ATOM 1572 C C . GLU A 1 201 ? 22.074 -2.400 -14.075 1.00 43.91 201 GLU A C 1
ATOM 1574 O O . GLU A 1 201 ? 21.198 -3.252 -14.288 1.00 43.91 201 GLU A O 1
ATOM 1579 N N . ASP A 1 202 ? 22.029 -1.147 -14.516 1.00 45.78 202 ASP A N 1
ATOM 1580 C CA . ASP A 1 202 ? 21.033 -0.589 -15.425 1.00 45.78 202 ASP A CA 1
ATOM 1581 C C . ASP A 1 202 ? 20.835 -1.433 -16.694 1.00 45.78 202 ASP A C 1
ATOM 1583 O O . ASP A 1 202 ? 21.841 -1.831 -17.326 1.00 45.78 202 ASP A O 1
#

pLDDT: mean 91.44, std 10.47, range [43.91, 98.75]

Foldseek 3Di:
DDWDWDDDQFKIWIFDPDWWWKAKPAPELHHTDTAGTAMEGADAQPDDDPCVRVVVVVVCVVVVHDRYRYHYFPDGCVQQWFWDDDPFKTKIKRDDADAADDPPDDDDGDHEIEIEIETPAADAPQLQVQLVVLLLVLLQCLQVVVVGHSGGPYYMYMYTHHYDDPHNHNHCVDPNSVVSSVRSSVRSVVNVVSNVVVPPDD